Protein 3AQZ (pdb70)

B-factor: mean 24.14, std 8.42, range [5.6, 57.33]

CATH classification: 2.60.40.2140

InterPro domains:
  IPR000757 Beta-g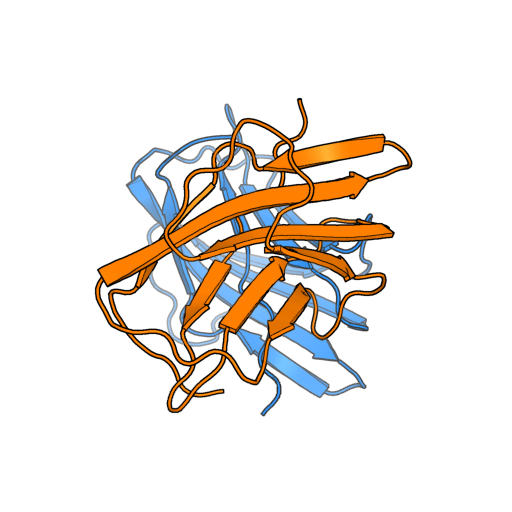lucanase-like, N-terminal domain [PS51762] (144-488)
  IPR013320 Concanavalin A-like lectin/glucanase domain superfamily [SSF49899] (161-487)
  IPR031756 Beta-1,3-glucan-binding protein, N-terminal [PF15886] (26-127)
  IPR031756 Beta-1,3-glucan-binding protein, N-terminal [PS51969] (24-123)
  IPR035806 Beta-1,3-glucan recognition protein, C-terminal [cd02179] (178-487)
  IPR043030 Beta-1,3-glucan-binding protein, N-terminal domain superfamily [G3DSA:2.60.40.2140] (22-127)
  IPR050546 Glycosyl Hydrolase Family 16 [PTHR10963] (147-486)

Structure (mmCIF, N/CA/C/O backbone):
data_3AQZ
#
_entry.id   3AQZ
#
_cell.length_a   47.0240
_cell.length_b   69.3260
_cell.length_c   81.0240
_cell.angle_alpha   90
_cell.angle_beta   90
_cell.angle_gamma   90
#
_symmetry.space_group_name_H-M   'P 21 21 21'
#
loop_
_entity.id
_entity.type
_entity.pdbx_description
1 polymer 'Beta-1,3-glucan-binding protein'
2 branched beta-D-glucopyranose-(1-3)-beta-D-glucopyranose-(1-3)-beta-D-glucopyranose-(1-3)-beta-D-glucopyranose-(1-3)-beta-D-glucopyranose-(1-3)-beta-D-glucopyranose
3 water water
#
loop_
_atom_site.group_PDB
_atom_site.id
_atom_site.type_symbol
_atom_site.label_atom_id
_atom_site.label_alt_id
_atom_site.label_comp_id
_atom_site.label_asym_id
_atom_site.label_entity_id
_atom_site.label_seq_id
_atom_site.pdbx_PDB_ins_code
_atom_site.Cartn_x
_atom_site.Cartn_y
_atom_site.Cartn_z
_atom_site.occupancy
_atom_site.B_iso_or_equiv
_atom_site.auth_seq_id
_atom_site.auth_comp_id
_atom_site.auth_asym_id
_atom_site.auth_atom_id
_atom_site.pdbx_PDB_model_num
ATOM 1 N N . SER A 1 2 ? 6.907 -12.877 13.320 1.00 38.51 0 SER A N 1
ATOM 2 C CA . SER A 1 2 ? 7.916 -11.970 13.963 1.00 38.31 0 SER A CA 1
ATOM 3 C C . SER A 1 2 ? 7.224 -10.977 14.897 1.00 37.00 0 SER A C 1
ATOM 4 O O . SER A 1 2 ? 7.503 -10.940 16.102 1.00 37.58 0 SER A O 1
ATOM 7 N N . TYR A 1 3 ? 6.332 -10.169 14.322 1.00 35.23 1 TYR A N 1
ATOM 8 C CA . TYR A 1 3 ? 5.440 -9.292 15.072 1.00 33.00 1 TYR A CA 1
ATOM 9 C C . TYR A 1 3 ? 4.432 -10.177 15.805 1.00 31.91 1 TYR A C 1
ATOM 10 O O . TYR A 1 3 ? 4.046 -11.246 15.306 1.00 31.85 1 TYR A O 1
ATOM 19 N N . VAL A 1 4 ? 4.018 -9.752 16.994 1.00 30.00 2 VAL A N 1
ATOM 20 C CA . VAL A 1 4 ? 3.036 -10.536 17.759 1.00 28.57 2 VAL A CA 1
ATOM 21 C C . VAL A 1 4 ? 1.681 -9.846 17.788 1.00 26.61 2 VAL A C 1
ATOM 22 O O . VAL A 1 4 ? 1.563 -8.721 18.260 1.00 26.03 2 VAL A O 1
ATOM 26 N N . VAL A 1 5 ? 0.652 -10.519 17.283 1.00 25.30 3 VAL A N 1
ATOM 27 C CA . VAL A 1 5 ? -0.682 -9.889 17.253 1.00 24.10 3 VAL A CA 1
ATOM 28 C C . VAL A 1 5 ? -1.188 -9.730 18.694 1.00 23.14 3 VAL A C 1
ATOM 29 O O . VAL A 1 5 ? -0.981 -10.620 19.509 1.00 23.39 3 VAL A O 1
ATOM 33 N N . PRO A 1 6 ? -1.809 -8.581 19.011 1.00 22.52 4 PRO A N 1
ATOM 34 C CA . PRO A 1 6 ? -2.545 -8.436 20.273 1.00 21.70 4 PRO A CA 1
ATOM 35 C C . PRO A 1 6 ? -3.484 -9.626 20.475 1.00 21.40 4 PRO A C 1
ATOM 36 O O . PRO A 1 6 ? -4.204 -10.010 19.539 1.00 21.53 4 PRO A O 1
ATOM 40 N N . SER A 1 7 ? -3.474 -10.219 21.670 1.00 20.09 5 SER A N 1
ATOM 41 C CA . SER A 1 7 ? -4.419 -11.290 22.009 1.00 19.22 5 SER A CA 1
ATOM 42 C C . SER A 1 7 ? -5.850 -10.786 21.905 1.00 18.15 5 SER A C 1
ATOM 43 O O . SER A 1 7 ? -6.145 -9.675 22.357 1.00 17.62 5 SER A O 1
ATOM 46 N N . ALA A 1 8 ? -6.739 -11.608 21.346 1.00 16.52 6 ALA A N 1
ATOM 47 C CA . ALA A 1 8 ? -8.158 -11.277 21.264 1.00 15.26 6 ALA A CA 1
ATOM 48 C C . ALA A 1 8 ? -8.856 -11.301 22.634 1.00 14.82 6 ALA A C 1
ATOM 49 O O . ALA A 1 8 ? -8.655 -12.216 23.450 1.00 13.81 6 ALA A O 1
ATOM 51 N N . LYS A 1 9 ? -9.702 -10.306 22.847 1.00 14.56 7 LYS A N 1
ATOM 52 C CA . LYS A 1 9 ? -10.582 -10.276 23.987 1.00 15.17 7 LYS A CA 1
ATOM 53 C C . LYS A 1 9 ? -11.971 -10.783 23.571 1.00 15.21 7 LYS A C 1
ATOM 54 O O . LYS A 1 9 ? -12.615 -10.201 22.685 1.00 14.47 7 LYS A O 1
ATOM 60 N N . LEU A 1 10 ? -12.427 -11.857 24.217 1.00 15.04 8 LEU A N 1
ATOM 61 C CA . LEU A 1 10 ? -13.755 -12.395 23.938 1.00 16.46 8 LEU A CA 1
ATOM 62 C C . LEU A 1 10 ? -14.750 -12.098 25.078 1.00 16.94 8 LEU A C 1
ATOM 63 O O . LEU A 1 10 ? -14.363 -12.081 26.246 1.00 16.68 8 LEU A O 1
ATOM 68 N N . GLU A 1 11 ? -16.011 -11.857 24.718 1.00 17.24 9 GLU A N 1
ATOM 69 C CA . GLU A 1 11 ? -17.085 -11.516 25.654 1.00 18.38 9 GLU A CA 1
ATOM 70 C C . GLU A 1 11 ? -18.425 -12.197 25.327 1.00 18.91 9 GLU A C 1
ATOM 71 O O . GLU A 1 11 ? -18.943 -12.070 24.216 1.00 18.83 9 GLU A O 1
ATOM 77 N N . ALA A 1 12 ? -18.982 -12.907 26.298 1.00 18.96 10 ALA A N 1
ATOM 78 C CA . ALA A 1 12 ? -20.309 -13.476 26.173 1.00 20.32 10 ALA A CA 1
ATOM 79 C C . ALA A 1 12 ? -21.292 -12.441 26.701 1.00 21.21 10 ALA A C 1
ATOM 80 O O . ALA A 1 12 ? -21.216 -12.071 27.876 1.00 22.11 10 ALA A O 1
ATOM 82 N N . ILE A 1 13 ? -22.155 -11.934 25.817 1.00 22.07 11 ILE A N 1
ATOM 83 C CA . ILE A 1 13 ? -23.162 -10.908 26.139 1.00 23.13 11 ILE A CA 1
ATOM 84 C C . ILE A 1 13 ? -24.416 -11.623 26.661 1.00 23.67 11 ILE A C 1
ATOM 85 O O . ILE A 1 13 ? -24.815 -12.652 26.111 1.00 22.84 11 ILE A O 1
ATOM 90 N N . TYR A 1 14 ? -25.013 -11.089 27.728 1.00 24.96 12 TYR A N 1
ATOM 91 C CA . TYR A 1 14 ? -26.310 -11.576 28.222 1.00 26.59 12 TYR A CA 1
ATOM 92 C C . TYR A 1 14 ? -27.399 -10.640 27.720 1.00 26.60 12 TYR A C 1
ATOM 93 O O . TYR A 1 14 ? -27.210 -9.429 27.738 1.00 27.40 12 TYR A O 1
ATOM 102 N N . PRO A 1 15 ? -28.537 -11.189 27.249 1.00 26.69 13 PRO A N 1
ATOM 103 C CA . PRO A 1 15 ? -28.889 -12.614 27.198 1.00 26.56 13 PRO A CA 1
ATOM 104 C C . PRO A 1 15 ? -28.312 -13.364 25.990 1.00 26.67 13 PRO A C 1
ATOM 105 O O . PRO A 1 15 ? -28.256 -14.604 26.002 1.00 27.06 13 PRO A O 1
ATOM 109 N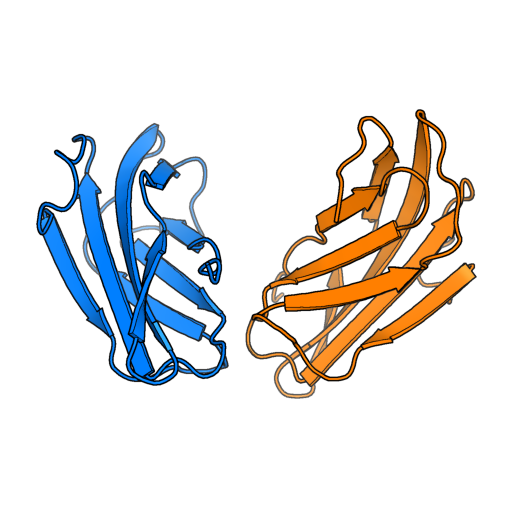 N . LYS A 1 16 ? -27.884 -12.621 24.966 1.00 26.12 14 LYS A N 1
ATOM 110 C CA . LYS A 1 16 ? -27.326 -13.230 23.770 1.00 25.78 14 LYS A CA 1
ATOM 111 C C . LYS A 1 16 ? -26.191 -12.441 23.140 1.00 24.90 14 LYS A C 1
ATOM 112 O O . LYS A 1 16 ? -26.070 -11.222 23.327 1.00 23.98 14 LYS A O 1
ATOM 118 N N . GLY A 1 17 ? -25.360 -13.153 22.379 1.00 24.24 15 GLY A N 1
ATOM 119 C CA . GLY A 1 17 ? -24.371 -12.500 21.524 1.00 23.25 15 GLY A CA 1
ATOM 120 C C . GLY A 1 17 ? -22.927 -12.749 21.911 1.00 22.91 15 GLY A C 1
ATOM 121 O O . GLY A 1 17 ? -22.635 -13.133 23.053 1.00 22.38 15 GLY A O 1
ATOM 122 N N . LEU A 1 18 ? -22.036 -12.531 20.937 1.00 22.10 16 LEU A N 1
ATOM 123 C CA . LEU A 1 18 ? -20.597 -12.664 21.115 1.00 21.28 16 LEU A CA 1
ATOM 124 C C . LEU A 1 18 ? -19.940 -11.432 20.544 1.00 20.74 16 LEU A C 1
ATOM 125 O O . LEU A 1 18 ? -20.302 -10.943 19.458 1.00 20.53 16 LEU A O 1
ATOM 130 N N . ARG A 1 19 ? -18.978 -10.914 21.293 1.00 19.66 17 ARG A N 1
ATOM 131 C CA . ARG A 1 19 ? -18.106 -9.874 20.793 1.00 18.93 17 ARG A CA 1
ATOM 132 C C . ARG A 1 19 ? -16.678 -10.388 20.923 1.00 18.52 17 ARG A C 1
ATOM 133 O O . ARG A 1 19 ? -16.351 -11.055 21.909 1.00 17.53 17 ARG A O 1
ATOM 141 N N . VAL A 1 20 ? -15.862 -10.122 19.901 1.00 17.81 18 VAL A N 1
ATOM 142 C CA . VAL A 1 20 ? -14.438 -10.470 19.869 1.00 16.78 18 VAL A CA 1
ATOM 143 C C . VAL A 1 20 ? -13.732 -9.223 19.359 1.00 17.23 18 VAL A C 1
ATOM 144 O O . VAL A 1 20 ? -14.132 -8.685 18.301 1.00 16.48 18 VAL A O 1
ATOM 148 N N . SER A 1 21 ? -12.695 -8.753 20.073 1.00 15.89 19 SER A N 1
ATOM 149 C CA . SER A 1 21 ? -11.972 -7.546 19.642 1.00 15.84 19 SER A CA 1
ATOM 150 C C . SER A 1 21 ? -10.478 -7.500 20.005 1.00 15.30 19 SER A C 1
ATOM 151 O O . SER A 1 21 ? -10.001 -8.224 20.872 1.00 13.91 19 SER A O 1
ATOM 154 N N . ILE A 1 22 ? -9.763 -6.616 19.324 1.00 14.48 20 ILE A N 1
ATOM 155 C CA . ILE A 1 22 ? -8.366 -6.356 19.627 1.00 14.89 20 ILE A CA 1
ATOM 156 C C . ILE A 1 22 ? -8.114 -4.865 19.528 1.00 14.84 20 ILE A C 1
ATOM 157 O O . ILE A 1 22 ? -8.771 -4.205 18.713 1.00 14.91 20 ILE A O 1
ATOM 162 N N . PRO A 1 23 ? -7.138 -4.335 20.316 1.00 15.06 21 PRO A N 1
ATOM 163 C CA . PRO A 1 23 ? -6.753 -2.939 20.109 1.00 15.49 21 PRO A CA 1
ATOM 164 C C . PRO A 1 23 ? -6.088 -2.798 18.749 1.00 16.70 21 PRO A C 1
ATOM 165 O O . PRO A 1 23 ? -5.458 -3.751 18.247 1.00 16.53 21 PRO A O 1
ATOM 169 N N . ASP A 1 24 ? -6.226 -1.632 18.145 1.00 17.90 22 ASP A N 1
ATOM 170 C CA . ASP A 1 24 ? -5.584 -1.389 16.852 1.00 20.16 22 ASP A CA 1
ATOM 171 C C . ASP A 1 24 ? -4.082 -1.046 17.010 1.00 20.90 22 ASP A C 1
ATOM 172 O O . ASP A 1 24 ? -3.673 -0.458 18.019 1.00 21.20 22 ASP A O 1
ATOM 177 N N . ASP A 1 25 ? -3.272 -1.407 16.009 1.00 21.46 23 ASP A N 1
ATOM 178 C CA . ASP A 1 25 ? -1.849 -0.995 15.975 1.00 21.83 23 ASP A CA 1
ATOM 179 C C . ASP A 1 25 ? -1.397 -0.620 14.548 1.00 21.14 23 ASP A C 1
ATOM 180 O O . ASP A 1 25 ? -0.398 -1.131 14.025 1.00 21.38 23 ASP A O 1
ATOM 185 N N . GLY A 1 26 ? -2.146 0.303 13.935 1.00 20.27 24 GLY A N 1
ATOM 186 C CA . GLY A 1 26 ? -1.924 0.677 12.546 1.00 19.48 24 GLY A CA 1
ATOM 187 C C . GLY A 1 26 ? -2.232 -0.493 11.601 1.00 18.58 24 GLY A C 1
ATOM 188 O O . GLY A 1 26 ? -1.514 -0.709 10.631 1.00 19.53 24 GLY A O 1
ATOM 189 N N . PHE A 1 27 ? -3.289 -1.246 11.890 1.00 17.34 25 PHE A N 1
ATOM 190 C CA . PHE A 1 27 ? -3.676 -2.396 11.061 1.00 16.83 25 PHE A CA 1
ATOM 191 C C . PHE A 1 27 ? -4.565 -1.916 9.910 1.00 16.58 25 PHE A C 1
ATOM 192 O O . PHE A 1 27 ? -5.099 -0.820 9.946 1.00 15.23 25 PHE A O 1
ATOM 200 N N . SER A 1 28 ? -4.711 -2.728 8.871 1.00 17.42 26 SER A N 1
ATOM 201 C CA . SER A 1 28 ? -5.621 -2.355 7.792 1.00 17.57 26 SER A CA 1
ATOM 202 C C . SER A 1 28 ? -6.797 -3.332 7.617 1.00 17.78 26 SER A C 1
ATOM 203 O O . SER A 1 28 ? -7.694 -3.095 6.793 1.00 19.58 26 SER A O 1
ATOM 206 N N . LEU A 1 29 ? -6.802 -4.416 8.393 1.00 16.86 27 LEU A N 1
ATOM 207 C CA . LEU A 1 29 ? -7.916 -5.385 8.423 1.00 15.34 27 LEU A CA 1
ATOM 208 C C . LEU A 1 29 ? -7.743 -6.288 9.640 1.00 14.23 27 LEU A C 1
ATOM 209 O O . LEU A 1 29 ? -6.620 -6.479 10.108 1.00 14.23 27 LEU A O 1
ATOM 214 N N . PHE A 1 30 ? -8.848 -6.842 10.123 1.00 13.19 28 PHE A N 1
ATOM 215 C CA . PHE A 1 30 ? -8.870 -7.830 11.208 1.00 12.73 28 PHE A CA 1
ATOM 216 C C . PHE A 1 30 ? -9.893 -8.910 10.870 1.00 12.46 28 PHE A C 1
ATOM 217 O O . PHE A 1 30 ? -11.009 -8.607 10.440 1.00 13.00 28 PHE A O 1
ATOM 225 N N . ALA A 1 31 ? -9.527 -10.174 11.032 1.00 10.80 29 ALA A N 1
ATOM 226 C CA . ALA A 1 31 ? -10.470 -11.228 10.715 1.00 11.00 29 ALA A CA 1
ATOM 227 C C . ALA A 1 31 ? -10.486 -12.182 11.876 1.00 10.25 29 ALA A C 1
ATOM 228 O O . ALA A 1 31 ? -9.449 -12.377 12.490 1.00 9.62 29 ALA A O 1
ATOM 230 N N . PHE A 1 32 ? -11.644 -12.793 12.111 1.00 10.40 30 PHE A N 1
ATOM 231 C CA . PHE A 1 32 ? -11.867 -13.741 13.212 1.00 11.47 30 PHE A CA 1
ATOM 232 C C . PHE A 1 32 ? -12.410 -15.024 12.634 1.00 12.23 30 PHE A C 1
ATOM 233 O O . PHE A 1 32 ? -13.349 -15.000 11.788 1.00 13.42 30 PHE A O 1
ATOM 241 N N . HIS A 1 33 ? -11.845 -16.146 13.074 1.00 12.49 31 HIS A N 1
ATOM 242 C CA . HIS A 1 33 ? -12.272 -17.448 12.636 1.00 13.19 31 HIS A CA 1
ATOM 243 C C . HIS A 1 33 ? -12.484 -18.328 13.858 1.00 13.74 31 HIS A C 1
ATOM 244 O O . HIS A 1 33 ? -11.569 -18.496 14.664 1.00 14.51 31 HIS A O 1
ATOM 251 N N . GLY A 1 34 ? -13.667 -18.896 14.007 1.00 14.02 32 GLY A N 1
ATOM 252 C CA . GLY A 1 34 ? -13.968 -19.663 15.222 1.00 15.07 32 GLY A CA 1
ATOM 253 C C . GLY A 1 34 ? -15.070 -20.689 15.109 1.00 16.41 32 GLY A C 1
ATOM 254 O O . GLY A 1 34 ? -15.958 -20.588 14.225 1.00 16.11 32 GLY A O 1
ATOM 255 N N . LYS A 1 35 ? -15.015 -21.671 16.009 1.00 16.99 33 LYS A N 1
ATOM 256 C CA . LYS A 1 35 ? -16.090 -22.673 16.187 1.00 18.24 33 LYS A CA 1
ATOM 257 C C . LYS A 1 35 ? -16.536 -22.810 17.648 1.00 18.65 33 LYS A C 1
ATOM 258 O O . LYS A 1 35 ? -15.763 -22.535 18.596 1.00 18.90 33 LYS A O 1
ATOM 264 N N . LEU A 1 36 ? -17.759 -23.307 17.813 1.00 18.85 34 LEU A N 1
ATOM 265 C CA . LEU A 1 36 ? -18.417 -23.437 19.122 1.00 19.01 34 LEU A CA 1
ATOM 266 C C . LEU A 1 36 ? -18.329 -24.848 19.586 1.00 18.71 34 LEU A C 1
ATOM 267 O O . LEU A 1 36 ? -18.898 -25.740 18.949 1.00 18.80 34 LEU A O 1
ATOM 272 N N . ASN A 1 37 ? -17.619 -25.049 20.702 1.00 18.61 35 ASN A N 1
ATOM 273 C CA . ASN A 1 37 ? -17.441 -26.370 21.317 1.00 18.25 35 ASN A CA 1
ATOM 274 C C . ASN A 1 37 ? -16.875 -27.400 20.337 1.00 19.26 35 ASN A C 1
ATOM 275 O O . ASN A 1 37 ? -17.132 -28.605 20.434 1.00 18.08 35 ASN A O 1
ATOM 280 N N . GLU A 1 38 ? -16.074 -26.914 19.394 1.00 20.05 36 GLU A N 1
ATOM 281 C CA . GLU A 1 38 ? -15.486 -27.797 18.417 1.00 21.40 36 GLU A CA 1
ATOM 282 C C . GLU A 1 38 ? -14.106 -27.263 18.019 1.00 21.26 36 GLU A C 1
ATOM 283 O O . GLU A 1 38 ? -13.949 -26.105 17.668 1.00 20.19 36 GLU A O 1
ATOM 289 N N . GLU A 1 39 ? -13.108 -28.126 18.083 1.00 22.01 37 GLU A N 1
ATOM 290 C CA . GLU A 1 39 ? -11.729 -27.724 17.823 1.00 23.50 37 GLU A CA 1
ATOM 291 C C . GLU A 1 39 ? -11.472 -27.365 16.353 1.00 22.71 37 GLU A C 1
ATOM 292 O O . GLU A 1 39 ? -12.074 -27.943 15.467 1.00 23.17 37 GLU A O 1
ATOM 298 N N . MET A 1 40 ? -10.607 -26.394 16.103 1.00 23.01 38 MET A N 1
ATOM 299 C CA . MET A 1 40 ? -10.205 -26.065 14.723 1.00 23.46 38 MET A CA 1
ATOM 300 C C . MET A 1 40 ? -9.108 -27.030 14.266 1.00 23.12 38 MET A C 1
ATOM 301 O O . MET A 1 40 ? -8.227 -27.397 15.049 1.00 22.76 38 MET A O 1
ATOM 306 N N . ASP A 1 41 ? -9.194 -27.461 13.013 1.00 22.95 39 ASP A N 1
ATOM 307 C CA . ASP A 1 41 ? -8.137 -28.246 12.378 1.00 23.46 39 ASP A CA 1
ATOM 308 C C . ASP A 1 41 ? -7.171 -27.285 11.662 1.00 23.23 39 ASP A C 1
ATOM 309 O O . ASP A 1 41 ? -7.236 -27.111 10.443 1.00 23.63 39 ASP A O 1
ATOM 314 N N . GLY A 1 42 ? -6.280 -26.645 12.420 1.00 22.35 40 GLY A N 1
ATOM 315 C CA . GLY A 1 42 ? -5.402 -25.615 11.850 1.00 21.09 40 GLY A CA 1
ATOM 316 C C . GLY A 1 42 ? -6.185 -24.402 11.382 1.00 20.74 40 GLY A C 1
ATOM 317 O O . GLY A 1 42 ? -7.161 -23.979 12.029 1.00 20.01 40 GLY A O 1
ATOM 318 N N . LEU A 1 43 ? -5.771 -23.864 10.236 1.00 19.72 41 LEU A N 1
ATOM 319 C CA . LEU A 1 43 ? -6.333 -22.639 9.681 1.00 19.08 41 LEU A CA 1
ATOM 320 C C . LEU A 1 43 ? -7.584 -22.875 8.821 1.00 19.39 41 LEU A C 1
ATOM 321 O O . LEU A 1 43 ? -7.735 -22.282 7.740 1.00 19.08 41 LEU A O 1
ATOM 326 N N . GLU A 1 44 ? -8.495 -23.711 9.306 1.00 19.67 42 GLU A N 1
ATOM 327 C CA . GLU A 1 44 ? -9.821 -23.787 8.675 1.00 20.68 42 GLU A CA 1
ATOM 328 C C . GLU A 1 44 ? -10.574 -22.463 8.810 1.00 19.42 42 GLU A C 1
ATOM 329 O O . GLU A 1 44 ? -10.227 -21.623 9.659 1.00 19.24 42 GLU A O 1
ATOM 335 N N . ALA A 1 45 ? -11.567 -22.253 7.944 1.00 19.08 43 ALA A N 1
ATOM 336 C CA . ALA A 1 45 ? -12.335 -20.999 7.940 1.00 18.26 43 ALA A CA 1
ATOM 337 C C . ALA A 1 45 ? -13.077 -20.781 9.255 1.00 18.26 43 ALA A C 1
ATOM 338 O O . ALA A 1 45 ? -13.080 -19.665 9.796 1.00 18.12 43 ALA A O 1
ATOM 340 N N . GLY A 1 46 ? -13.691 -21.851 9.771 1.00 19.07 44 GLY A N 1
ATOM 341 C CA . GLY A 1 46 ? -14.508 -21.791 10.997 1.00 20.10 44 GLY A CA 1
ATOM 342 C C . GLY A 1 46 ? -15.993 -21.530 10.738 1.00 20.99 44 GLY A C 1
ATOM 343 O O . GLY A 1 46 ? -16.389 -21.163 9.628 1.00 21.07 44 GLY A O 1
ATOM 344 N N . HIS A 1 47 ? -16.823 -21.739 11.761 1.00 21.98 45 HIS A N 1
ATOM 345 C CA . HIS A 1 47 ? -18.255 -21.406 11.696 1.00 22.65 45 HIS A CA 1
ATOM 346 C C . HIS A 1 47 ? -18.461 -19.895 11.581 1.00 22.25 45 HIS A C 1
ATOM 347 O O . HIS A 1 47 ? -19.261 -19.427 10.762 1.00 23.02 45 HIS A O 1
ATOM 354 N N . TRP A 1 48 ? -17.771 -19.140 12.433 1.00 21.20 46 TRP A N 1
ATOM 355 C CA . TRP A 1 48 ? -17.695 -17.702 12.321 1.00 20.39 46 TRP A CA 1
ATOM 356 C C . TRP A 1 48 ? -16.437 -17.417 11.523 1.00 19.43 46 TRP A C 1
ATOM 357 O O . TRP A 1 48 ? -15.361 -17.946 11.836 1.00 18.19 46 TRP A O 1
ATOM 368 N N . ALA A 1 49 ? -16.561 -16.558 10.519 1.00 18.79 47 ALA A N 1
ATOM 369 C CA . ALA A 1 49 ? -15.480 -16.344 9.569 1.00 18.67 47 ALA A CA 1
ATOM 370 C C . ALA A 1 49 ? -15.768 -15.059 8.889 1.00 18.79 47 ALA A C 1
ATOM 371 O O . ALA A 1 49 ? -16.566 -15.025 7.955 1.00 20.26 47 ALA A O 1
ATOM 373 N N . ARG A 1 50 ? -15.118 -13.990 9.347 1.00 18.81 48 ARG A N 1
ATOM 374 C CA . ARG A 1 50 ? -15.512 -12.637 8.963 1.00 18.09 48 ARG A CA 1
ATOM 375 C C . ARG A 1 50 ? -14.352 -11.656 9.006 1.00 17.85 48 ARG A C 1
ATOM 376 O O . ARG A 1 50 ? -13.654 -11.559 10.038 1.00 17.53 48 ARG A O 1
ATOM 384 N N . ASP A 1 51 ? -14.180 -10.921 7.900 1.00 17.44 49 ASP A N 1
ATOM 385 C CA . ASP A 1 51 ? -13.275 -9.767 7.819 1.00 17.44 49 ASP A CA 1
ATOM 386 C C . ASP A 1 51 ? -13.931 -8.502 8.440 1.00 18.04 49 ASP A C 1
ATOM 387 O O . ASP A 1 51 ? -15.095 -8.183 8.148 1.00 18.56 49 ASP A O 1
ATOM 392 N N . ILE A 1 52 ? -13.165 -7.771 9.247 1.00 17.88 50 ILE A N 1
ATOM 393 C CA . ILE A 1 52 ? -13.571 -6.480 9.820 1.00 18.84 50 ILE A CA 1
ATOM 394 C C . ILE A 1 52 ? -12.699 -5.434 9.118 1.00 19.43 50 ILE A C 1
ATOM 395 O O . ILE A 1 52 ? -11.486 -5.614 9.011 1.00 19.32 50 ILE A O 1
ATOM 400 N N . THR A 1 53 ? -13.294 -4.361 8.598 1.00 20.35 51 THR A N 1
ATOM 401 C CA . THR A 1 53 ? -12.539 -3.484 7.681 1.00 21.30 51 THR A CA 1
ATOM 402 C C . THR A 1 53 ? -12.221 -2.078 8.188 1.00 21.88 51 THR A C 1
ATOM 403 O O . THR A 1 53 ? -11.549 -1.323 7.490 1.00 21.54 51 THR A O 1
ATOM 407 N N . LYS A 1 54 ? -12.713 -1.723 9.377 1.00 23.19 52 LYS A N 1
ATOM 408 C CA . LYS A 1 54 ? -12.373 -0.441 10.025 1.00 24.83 52 LYS A CA 1
ATOM 409 C C . LYS A 1 54 ? -12.340 -0.568 11.570 1.00 25.36 52 LYS A C 1
ATOM 410 O O . LYS A 1 54 ? -13.123 -1.309 12.154 1.00 24.89 52 LYS A O 1
ATOM 416 N N . PRO A 1 55 ? -11.440 0.165 12.234 1.00 26.12 53 PRO A N 1
ATOM 417 C CA . PRO A 1 55 ? -11.590 0.184 13.686 1.00 26.96 53 PRO A CA 1
ATOM 418 C C . PRO A 1 55 ? -12.562 1.267 14.121 1.00 28.01 53 PRO A C 1
ATOM 419 O O . PRO A 1 55 ? -12.942 2.116 13.308 1.00 28.13 53 PRO A O 1
ATOM 423 N N . LYS A 1 56 ? -12.968 1.206 15.389 1.00 28.77 54 LYS A N 1
ATOM 424 C CA . LYS A 1 56 ? -13.765 2.224 16.062 1.00 30.15 54 LYS A CA 1
ATOM 425 C C . LYS A 1 56 ? -13.303 2.333 17.521 1.00 30.16 54 LYS A C 1
ATOM 426 O O . LYS A 1 56 ? -13.115 1.312 18.191 1.00 30.02 54 LYS A O 1
ATOM 432 N N . GLU A 1 57 ? -13.138 3.563 18.014 1.00 30.43 55 GLU A N 1
ATOM 433 C CA . GLU A 1 57 ? -12.677 3.813 19.391 1.00 30.09 55 GLU A CA 1
ATOM 434 C C . GLU A 1 57 ? -11.474 2.916 19.750 1.00 28.81 55 GLU A C 1
ATOM 435 O O . GLU A 1 57 ? -11.466 2.235 20.784 1.00 27.57 55 GLU A O 1
ATOM 441 N N . GLY A 1 58 ? -10.493 2.900 18.844 1.00 27.63 56 GLY A N 1
ATOM 442 C CA . GLY A 1 58 ? -9.224 2.199 19.029 1.00 25.91 56 GLY A CA 1
ATOM 443 C C . GLY A 1 58 ? -9.215 0.682 18.966 1.00 24.71 56 GLY A C 1
ATOM 444 O O . GLY A 1 58 ? -8.171 0.075 19.162 1.00 24.98 56 GLY A O 1
ATOM 445 N N . ARG A 1 59 ? -10.364 0.070 18.684 1.00 23.76 57 ARG A N 1
ATOM 446 C CA . ARG A 1 59 ? -10.491 -1.391 18.637 1.00 22.32 57 ARG A CA 1
ATOM 447 C C . ARG A 1 59 ? -11.114 -1.920 17.333 1.00 21.38 57 ARG A C 1
ATOM 448 O O . ARG A 1 59 ? -11.950 -1.257 16.720 1.00 20.73 57 ARG A O 1
ATOM 456 N N . TRP A 1 60 ? -10.697 -3.123 16.937 1.00 20.15 58 TRP A N 1
ATOM 457 C CA . TRP A 1 60 ? -11.330 -3.872 15.852 1.00 19.24 58 TRP A CA 1
ATOM 458 C C . TRP A 1 60 ? -12.279 -4.870 16.505 1.00 18.76 58 TRP A C 1
ATOM 459 O O . TRP A 1 60 ? -11.846 -5.700 17.310 1.00 17.89 58 TRP A O 1
ATOM 470 N N . THR A 1 61 ? -13.574 -4.759 16.197 1.00 18.75 59 THR A N 1
ATOM 471 C CA . THR A 1 61 ? -14.593 -5.602 16.845 1.00 19.71 59 THR A CA 1
ATOM 472 C C . THR A 1 61 ? -15.412 -6.449 15.875 1.00 19.67 59 THR A C 1
ATOM 473 O O . THR A 1 61 ? -15.999 -5.934 14.926 1.00 20.01 59 THR A O 1
ATOM 477 N N . PHE A 1 62 ? -15.462 -7.740 16.147 1.00 19.67 60 PHE A N 1
ATOM 478 C CA . PHE A 1 62 ? -16.376 -8.636 15.485 1.00 21.04 60 PHE A CA 1
ATOM 479 C C . PHE A 1 62 ? -17.517 -8.993 16.458 1.00 22.64 60 PHE A C 1
ATOM 480 O O . PHE A 1 62 ? -17.278 -9.258 17.648 1.00 21.32 60 PHE A O 1
ATOM 488 N N . ARG A 1 63 ? -18.747 -9.014 15.946 1.00 24.00 61 ARG A N 1
ATOM 489 C CA . ARG A 1 63 ? -19.863 -9.481 16.753 1.00 26.27 61 ARG A CA 1
ATOM 490 C C . ARG A 1 63 ? -20.788 -10.476 16.077 1.00 27.10 61 ARG A C 1
ATOM 491 O O . ARG A 1 63 ? -21.023 -10.425 14.870 1.00 27.24 61 ARG A O 1
ATOM 499 N N . ASP A 1 64 ? -21.277 -11.419 16.872 1.00 27.90 62 ASP A N 1
ATOM 500 C CA . ASP A 1 64 ? -22.444 -12.157 16.494 1.00 28.54 62 ASP A CA 1
ATOM 501 C C . ASP A 1 64 ? -23.495 -11.769 17.503 1.00 28.97 62 ASP A C 1
ATOM 502 O O . ASP A 1 64 ? -23.428 -12.174 18.671 1.00 28.32 62 ASP A O 1
ATOM 507 N N . ARG A 1 65 ? -24.463 -10.990 17.033 1.00 29.40 63 ARG A N 1
ATOM 508 C CA . ARG A 1 65 ? -25.520 -10.454 17.876 1.00 30.13 63 ARG A CA 1
ATOM 509 C C . ARG A 1 65 ? -26.513 -11.531 18.349 1.00 29.94 63 ARG A C 1
ATOM 510 O O . ARG A 1 65 ? -27.245 -11.294 19.313 1.00 30.44 63 ARG A O 1
ATOM 518 N N . ASN A 1 66 ? -26.528 -12.697 17.696 1.00 29.37 64 ASN A N 1
ATOM 519 C CA . ASN A 1 66 ? -27.533 -13.747 17.979 1.00 29.58 64 ASN A CA 1
ATOM 520 C C . ASN A 1 66 ? -27.153 -15.033 18.763 1.00 29.25 64 ASN A C 1
ATOM 521 O O . ASN A 1 66 ? -28.060 -15.677 19.303 1.00 29.65 64 ASN A O 1
ATOM 526 N N . VAL A 1 67 ? -25.879 -15.443 18.819 1.00 28.16 65 VAL A N 1
ATOM 527 C CA . VAL A 1 67 ? -25.557 -16.680 19.558 1.00 27.80 65 VAL A CA 1
ATOM 528 C C . VAL A 1 67 ? -25.974 -16.597 21.016 1.00 27.26 65 VAL A C 1
ATOM 529 O O . VAL A 1 67 ? -25.671 -15.617 21.693 1.00 26.44 65 VAL A O 1
ATOM 533 N N . LYS A 1 68 ? -26.645 -17.636 21.496 1.00 27.34 66 LYS A N 1
ATOM 534 C CA . LYS A 1 68 ? -26.945 -17.742 22.917 1.00 28.06 66 LYS A CA 1
ATOM 535 C C . LYS A 1 68 ? -25.889 -18.649 23.527 1.00 27.26 66 LYS A C 1
ATOM 536 O O . LYS A 1 68 ? -25.972 -19.871 23.404 1.00 26.74 66 LYS A O 1
ATOM 542 N N . LEU A 1 69 ? -24.888 -18.034 24.155 1.00 26.31 67 LEU A N 1
ATOM 543 C CA . LEU A 1 69 ? -23.794 -18.767 24.788 1.00 25.68 67 LEU A CA 1
ATOM 544 C C . LEU A 1 69 ? -24.165 -19.225 26.215 1.00 25.90 67 LEU A C 1
ATOM 545 O O . LEU A 1 69 ? -24.980 -18.570 26.882 1.00 26.14 67 LEU A O 1
ATOM 550 N N . LYS A 1 70 ? -23.601 -20.359 26.648 1.00 25.82 68 LYS A N 1
ATOM 551 C CA . LYS A 1 70 ? -23.836 -20.932 27.990 1.00 26.71 68 LYS A CA 1
ATOM 552 C C . LYS A 1 70 ? -22.544 -20.964 28.795 1.00 26.01 68 LYS A C 1
ATOM 553 O O . LYS A 1 70 ? -21.458 -21.133 28.221 1.00 26.25 68 LYS A O 1
ATOM 559 N N . LEU A 1 71 ? -22.650 -20.823 30.119 1.00 24.62 69 LEU A N 1
ATOM 560 C CA . LEU A 1 71 ? -21.477 -21.000 30.984 1.00 23.68 69 LEU A CA 1
ATOM 561 C C . LEU A 1 71 ? -20.829 -22.327 30.600 1.00 22.26 69 LEU A C 1
ATOM 562 O O . LEU A 1 71 ? -21.511 -23.317 30.334 1.00 22.31 69 LEU A O 1
ATOM 567 N N . GLY A 1 72 ? -19.511 -22.338 30.501 1.00 21.34 70 GLY A N 1
ATOM 568 C CA . GLY A 1 72 ? -18.825 -23.562 30.116 1.00 19.83 70 GLY A CA 1
ATOM 569 C C . GLY A 1 72 ? -18.645 -23.790 28.626 1.00 19.58 70 GLY A C 1
ATOM 570 O O . GLY A 1 72 ? -17.961 -24.738 28.250 1.00 19.30 70 GLY A O 1
ATOM 571 N N . ASP A 1 73 ? -19.257 -22.947 27.779 1.00 19.01 71 ASP A N 1
ATOM 572 C CA . ASP A 1 73 ? -19.041 -23.020 26.329 1.00 19.39 71 ASP A CA 1
ATOM 573 C C . ASP A 1 73 ? -17.589 -22.685 25.971 1.00 19.48 71 ASP A C 1
ATOM 574 O O . ASP A 1 73 ? -16.986 -21.751 26.539 1.00 18.80 71 ASP A O 1
ATOM 579 N N . LYS A 1 74 ? -17.037 -23.489 25.060 1.00 19.48 72 LYS A N 1
ATOM 580 C CA . LYS A 1 74 ? -15.678 -23.314 24.549 1.00 19.71 72 LYS A CA 1
ATOM 581 C C . LYS A 1 74 ? -15.689 -22.744 23.144 1.00 18.92 72 LYS A C 1
ATOM 582 O O . LYS A 1 74 ? -16.470 -23.175 22.293 1.00 18.84 72 LYS A O 1
ATOM 588 N N . ILE A 1 75 ? -14.837 -21.759 22.919 1.00 18.50 73 ILE A N 1
ATOM 589 C CA . ILE A 1 75 ? -14.615 -21.187 21.585 1.00 18.36 73 ILE A CA 1
ATOM 590 C C . ILE A 1 75 ? -13.165 -21.450 21.183 1.00 17.93 73 ILE A C 1
ATOM 591 O O . ILE A 1 75 ? -12.216 -21.036 21.879 1.00 17.80 73 ILE A O 1
ATOM 596 N N . TYR A 1 76 ? -13.003 -22.178 20.084 1.00 16.89 74 TYR A N 1
ATOM 597 C CA . TYR A 1 76 ? -11.684 -22.413 19.499 1.00 15.75 74 TYR A CA 1
ATOM 598 C C . TYR A 1 76 ? -11.539 -21.523 18.264 1.00 15.38 74 TYR A C 1
ATOM 599 O O . TYR A 1 76 ? -12.484 -21.433 17.472 1.00 15.21 74 TYR A O 1
ATOM 608 N N . PHE A 1 77 ? -10.381 -20.853 18.105 1.00 14.48 75 PHE A N 1
ATOM 609 C CA . PHE A 1 77 ? -10.246 -19.770 17.109 1.00 12.76 75 PHE A CA 1
ATOM 610 C C . PHE A 1 77 ? -8.814 -19.407 16.670 1.00 12.58 75 PHE A C 1
ATOM 611 O O . PHE A 1 77 ? -7.806 -19.859 17.255 1.00 12.83 75 PHE A O 1
ATOM 619 N N . TRP A 1 78 ? -8.743 -18.611 15.604 1.00 10.82 76 TRP A N 1
ATOM 620 C CA . TRP A 1 78 ? -7.526 -17.918 15.217 1.00 10.52 76 TRP A CA 1
ATOM 621 C C . TRP A 1 78 ? -7.947 -16.597 14.633 1.00 10.64 76 TRP A C 1
ATOM 622 O O . TRP A 1 78 ? -9.099 -16.437 14.212 1.00 12.32 76 TRP A O 1
ATOM 633 N N . THR A 1 79 ? -7.052 -15.623 14.668 1.00 10.70 77 THR A N 1
ATOM 634 C CA . THR A 1 79 ? -7.335 -14.301 14.163 1.00 10.59 77 THR A CA 1
ATOM 635 C C . THR A 1 79 ? -6.264 -13.968 13.124 1.00 10.59 77 THR A C 1
ATOM 636 O O . THR A 1 79 ? -5.246 -14.615 13.048 1.00 10.71 77 THR A O 1
ATOM 640 N N . TYR A 1 80 ? -6.474 -12.918 12.367 1.00 11.05 78 TYR A N 1
ATOM 641 C CA . TYR A 1 80 ? -5.577 -12.558 11.288 1.00 11.74 78 TYR A CA 1
ATOM 642 C C . TYR A 1 80 ? -5.630 -11.062 11.199 1.00 12.26 78 TYR A C 1
ATOM 643 O O . TYR A 1 80 ? -6.691 -10.456 11.321 1.00 11.17 78 TYR A O 1
ATOM 652 N N . VAL A 1 81 ? -4.465 -10.470 10.977 1.00 13.36 79 VAL A N 1
ATOM 653 C CA . VAL A 1 81 ? -4.330 -9.047 10.991 1.00 14.28 79 VAL A CA 1
ATOM 654 C C . 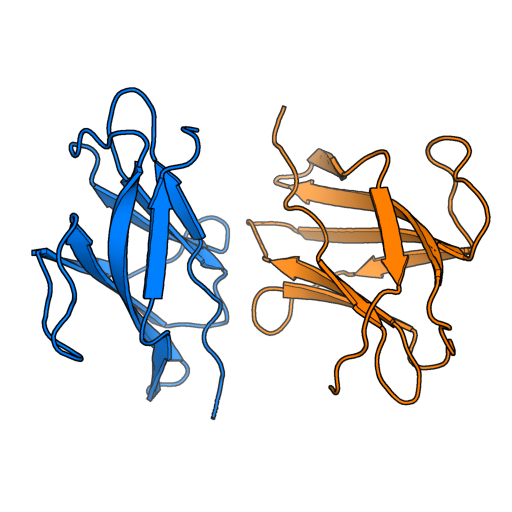VAL A 1 81 ? -3.410 -8.679 9.829 1.00 15.41 79 VAL A C 1
ATOM 655 O O . VAL A 1 81 ? -2.487 -9.440 9.505 1.00 15.06 79 VAL A O 1
ATOM 659 N N . ILE A 1 82 ? -3.690 -7.553 9.173 1.00 16.27 80 ILE A N 1
ATOM 660 C CA . ILE A 1 82 ? -2.754 -6.998 8.197 1.00 17.35 80 ILE A CA 1
ATOM 661 C C . ILE A 1 82 ? -2.157 -5.705 8.724 1.00 18.66 80 ILE A C 1
ATOM 662 O O . ILE A 1 82 ? -2.872 -4.752 9.068 1.00 18.13 80 ILE A O 1
ATOM 667 N N . LYS A 1 83 ? -0.830 -5.698 8.804 1.00 20.05 81 LYS A N 1
ATOM 668 C CA . LYS A 1 83 ? -0.085 -4.534 9.235 1.00 22.13 81 LYS A CA 1
ATOM 669 C C . LYS A 1 83 ? 1.047 -4.273 8.234 1.00 22.99 81 LYS A C 1
ATOM 670 O O . LYS A 1 83 ? 1.908 -5.130 8.033 1.00 22.56 81 LYS A O 1
ATOM 676 N N . ASP A 1 84 ? 1.034 -3.093 7.618 1.00 24.39 82 ASP A N 1
ATOM 677 C CA . ASP A 1 84 ? 2.008 -2.731 6.573 1.00 25.60 82 ASP A CA 1
ATOM 678 C C . ASP A 1 84 ? 2.030 -3.711 5.370 1.00 25.60 82 ASP A C 1
ATOM 679 O O . ASP A 1 84 ? 3.093 -4.013 4.802 1.00 25.46 82 ASP A O 1
ATOM 684 N N . GLY A 1 85 ? 0.836 -4.191 4.999 1.00 25.05 83 GLY A N 1
ATOM 685 C CA . GLY A 1 85 ? 0.655 -5.085 3.860 1.00 23.88 83 GLY A CA 1
ATOM 686 C C . GLY A 1 85 ? 0.951 -6.547 4.122 1.00 23.61 83 GLY A C 1
ATOM 687 O O . GLY A 1 85 ? 0.844 -7.378 3.199 1.00 23.90 83 GLY A O 1
ATOM 688 N N . LEU A 1 86 ? 1.319 -6.877 5.365 1.00 22.40 84 LEU A N 1
ATOM 689 C CA . LEU A 1 86 ? 1.728 -8.244 5.726 1.00 21.33 84 LEU A CA 1
ATOM 690 C C . LEU A 1 86 ? 0.803 -8.847 6.783 1.00 19.84 84 LEU A C 1
ATOM 691 O O . LEU A 1 86 ? 0.321 -8.149 7.672 1.00 19.26 84 LEU A O 1
ATOM 696 N N . GLY A 1 87 ? 0.584 -10.150 6.702 1.00 18.55 85 GLY A N 1
ATOM 697 C CA . GLY A 1 87 ? -0.386 -10.816 7.571 1.00 18.02 85 GLY A CA 1
ATOM 698 C C . GLY A 1 87 ? 0.240 -11.452 8.804 1.00 16.90 85 GLY A C 1
ATOM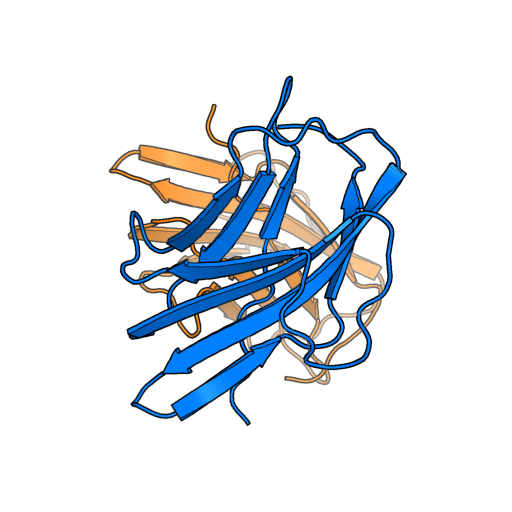 699 O O . GLY A 1 87 ? 1.345 -11.972 8.729 1.00 17.63 85 GLY A O 1
ATOM 700 N N . TYR A 1 88 ? -0.481 -11.449 9.924 1.00 16.31 86 TYR A N 1
ATOM 701 C CA . TYR A 1 88 ? -0.013 -12.093 11.169 1.00 15.49 86 TYR A CA 1
ATOM 702 C C . TYR A 1 88 ? -1.205 -12.690 11.856 1.00 14.82 86 TYR A C 1
ATOM 703 O O . TYR A 1 88 ? -2.297 -12.205 11.682 1.00 14.44 86 TYR A O 1
ATOM 712 N N . ARG A 1 89 ? -0.982 -13.737 12.648 1.00 14.78 87 ARG A N 1
ATOM 713 C CA . ARG A 1 89 ? -2.043 -14.494 13.259 1.00 14.67 87 ARG A CA 1
ATOM 714 C C . ARG A 1 89 ? -1.802 -14.699 14.742 1.00 14.97 87 ARG A C 1
ATOM 715 O O . ARG A 1 89 ? -0.653 -14.946 15.191 1.00 14.67 87 ARG A O 1
ATOM 723 N N . GLN A 1 90 ? -2.892 -14.582 15.495 1.00 14.28 88 GLN A N 1
ATOM 724 C CA . GLN A 1 90 ? -2.986 -15.275 16.784 1.00 14.68 88 GLN A CA 1
ATOM 725 C C . GLN A 1 90 ? -3.479 -16.672 16.464 1.00 14.25 88 GLN A C 1
ATOM 726 O O . GLN A 1 90 ? -4.556 -16.858 15.899 1.00 13.53 88 GLN A O 1
ATOM 732 N N . ASP A 1 91 ? -2.646 -17.641 16.804 1.00 13.74 89 ASP A N 1
ATOM 733 C CA . ASP A 1 91 ? -2.933 -19.018 16.535 1.00 13.98 89 ASP A CA 1
ATOM 734 C C . ASP A 1 91 ? -3.385 -19.744 17.801 1.00 13.85 89 ASP A C 1
ATOM 735 O O . ASP A 1 91 ? -3.041 -19.319 18.918 1.00 13.23 89 ASP A O 1
ATOM 740 N N . ASN A 1 92 ? -4.141 -20.823 17.603 1.00 13.07 90 ASN A N 1
ATOM 741 C CA . ASN A 1 92 ? -4.411 -21.831 18.636 1.00 14.54 90 ASN A CA 1
ATOM 742 C C . ASN A 1 92 ? -5.237 -21.222 19.806 1.00 15.11 90 ASN A C 1
ATOM 743 O O . ASN A 1 92 ? -5.101 -21.625 20.949 1.00 15.17 90 ASN A O 1
ATOM 748 N N . GLY A 1 93 ? -6.089 -20.254 19.495 1.00 15.54 91 GLY A N 1
ATOM 749 C CA . GLY A 1 93 ? -6.943 -19.634 20.503 1.00 16.55 91 GLY A CA 1
ATOM 750 C C . GLY A 1 93 ? -7.940 -20.580 21.143 1.00 17.30 91 GLY A C 1
ATOM 751 O O . GLY A 1 93 ? -8.549 -21.411 20.456 1.00 17.16 91 GLY A O 1
ATOM 752 N N . GLU A 1 94 ? -8.115 -20.431 22.459 1.00 18.03 92 GLU A N 1
ATOM 753 C CA . GLU A 1 94 ? -9.120 -21.169 23.219 1.00 19.41 92 GLU A CA 1
ATOM 754 C C . GLU A 1 94 ? -9.683 -20.237 24.292 1.00 19.63 92 GLU A C 1
ATOM 755 O O . GLU A 1 94 ? -8.926 -19.526 24.975 1.00 19.28 92 GLU A O 1
ATOM 761 N N . TRP A 1 95 ? -11.006 -20.207 24.428 1.00 19.17 93 TRP A N 1
ATOM 762 C CA . TRP A 1 95 ? -11.646 -19.385 25.471 1.00 19.29 93 TRP A CA 1
ATOM 763 C C . TRP A 1 95 ? -12.815 -20.156 26.051 1.00 19.22 93 TRP A C 1
ATOM 764 O O . TRP A 1 95 ? -13.499 -20.868 25.324 1.00 19.51 93 TRP A O 1
ATOM 775 N N . THR A 1 96 ? -13.009 -20.065 27.362 1.00 19.55 94 THR A N 1
ATOM 776 C CA . THR A 1 96 ? -14.181 -20.660 28.037 1.00 19.66 94 THR A CA 1
ATOM 777 C C . THR A 1 96 ? -15.088 -19.557 28.574 1.00 19.34 94 THR A C 1
ATOM 778 O O . THR A 1 96 ? -14.620 -18.570 29.112 1.00 20.07 94 THR A O 1
ATOM 782 N N . VAL A 1 97 ? -16.389 -19.695 28.377 1.00 19.73 95 VAL A N 1
ATOM 783 C CA . VAL A 1 97 ? -17.350 -18.736 28.926 1.00 19.72 95 VAL A CA 1
ATOM 784 C C . VAL A 1 97 ? -17.449 -18.954 30.444 1.00 19.72 95 VAL A C 1
ATOM 785 O O . VAL A 1 97 ? -17.926 -19.985 30.894 1.00 18.70 95 VAL A O 1
ATOM 789 N N . THR A 1 98 ? -16.960 -17.989 31.213 1.00 20.96 96 THR A N 1
ATOM 790 C CA . THR A 1 98 ? -16.955 -18.062 32.682 1.00 22.41 96 THR A CA 1
ATOM 791 C C . THR A 1 98 ? -17.904 -17.027 33.295 1.00 23.56 96 THR A C 1
ATOM 792 O O . THR A 1 98 ? -18.294 -17.137 34.457 1.00 23.73 96 THR A O 1
ATOM 796 N N . GLU A 1 99 ? -18.260 -16.017 32.499 1.00 25.16 97 GLU A N 1
ATOM 797 C CA . GLU A 1 99 ? -19.073 -14.878 32.943 1.00 26.61 97 GLU A CA 1
ATOM 798 C C . GLU A 1 99 ? -19.701 -14.213 31.722 1.00 27.08 97 GLU A C 1
ATOM 799 O O . GLU A 1 99 ? -19.229 -14.378 30.588 1.00 27.44 97 GLU A O 1
ATOM 805 N N . PHE A 1 100 ? -20.785 -13.488 31.962 1.00 27.56 98 PHE A N 1
ATOM 806 C CA . PHE A 1 100 ? -21.456 -12.695 30.944 1.00 28.26 98 PHE A CA 1
ATOM 807 C C . PHE A 1 100 ? -21.231 -11.222 31.219 1.00 28.86 98 PHE A C 1
ATOM 808 O O . PHE A 1 100 ? -20.989 -10.826 32.369 1.00 29.14 98 PHE A O 1
ATOM 816 N N . VAL A 1 101 ? -21.309 -10.410 30.170 1.00 29.75 99 VAL A N 1
ATOM 817 C CA . VAL A 1 101 ? -21.094 -8.964 30.309 1.00 30.33 99 VAL A CA 1
ATOM 818 C C . VAL A 1 101 ? -22.284 -8.108 29.841 1.00 30.56 99 VAL A C 1
ATOM 819 O O . VAL A 1 101 ? -23.195 -8.610 29.169 1.00 31.17 99 VAL A O 1
ATOM 823 N N . SER B 1 2 ? -18.453 3.685 36.360 1.00 36.67 0 SER B N 1
ATOM 824 C CA . SER B 1 2 ? -19.406 2.777 35.641 1.00 37.42 0 SER B CA 1
ATOM 825 C C . SER B 1 2 ? -18.634 1.910 34.636 1.00 36.52 0 SER B C 1
ATOM 826 O O . SER B 1 2 ? -18.650 0.675 34.718 1.00 36.83 0 SER B O 1
ATOM 829 N N . TYR B 1 3 ? -17.945 2.570 33.706 1.00 35.62 1 TYR B N 1
ATOM 830 C CA . TYR B 1 3 ? -16.985 1.903 32.825 1.00 34.20 1 TYR B CA 1
ATOM 831 C C . TYR B 1 3 ? -15.921 1.208 33.694 1.00 33.27 1 TYR B C 1
ATOM 832 O O . TYR B 1 3 ? -15.487 1.756 34.717 1.00 33.17 1 TYR B O 1
ATOM 841 N N . VAL B 1 4 ? -15.538 -0.010 33.314 1.00 31.93 2 VAL B N 1
ATOM 842 C CA . VAL B 1 4 ? -14.561 -0.783 34.077 1.00 31.06 2 VAL B CA 1
ATOM 843 C C . VAL B 1 4 ? -13.239 -0.775 33.321 1.00 30.23 2 VAL B C 1
ATOM 844 O O . VAL B 1 4 ? -13.163 -1.327 32.220 1.00 30.43 2 VAL B O 1
ATOM 848 N N . VAL B 1 5 ? -12.213 -0.153 33.913 1.00 28.55 3 VAL B N 1
ATOM 849 C CA . VAL B 1 5 ? -10.891 -0.012 33.286 1.00 27.13 3 VAL B CA 1
ATOM 850 C C . VAL B 1 5 ? -10.257 -1.392 33.190 1.00 26.98 3 VAL B C 1
ATOM 851 O O . VAL B 1 5 ? -10.373 -2.175 34.123 1.00 27.06 3 VAL B O 1
ATOM 855 N N . PRO B 1 6 ? -9.628 -1.716 32.037 1.00 26.54 4 PRO B N 1
ATOM 856 C CA . PRO B 1 6 ? -8.911 -2.985 31.906 1.00 26.62 4 PRO B CA 1
ATOM 857 C C . PRO B 1 6 ? -7.902 -3.159 33.023 1.00 26.82 4 PRO B C 1
ATOM 858 O O . PRO B 1 6 ? -7.201 -2.197 33.398 1.00 26.81 4 PRO B O 1
ATOM 862 N N . SER B 1 7 ? -7.817 -4.378 33.538 1.00 26.71 5 SER B N 1
ATOM 863 C CA . SER B 1 7 ? -6.944 -4.690 34.660 1.00 27.14 5 SER B CA 1
ATOM 864 C C . SER B 1 7 ? -5.469 -4.682 34.268 1.00 26.48 5 SER B C 1
ATOM 865 O O . SER B 1 7 ? -5.080 -5.277 33.264 1.00 26.68 5 SER B O 1
ATOM 868 N N . ALA B 1 8 ? -4.644 -4.028 35.081 1.00 25.75 6 ALA B N 1
ATOM 869 C CA . ALA B 1 8 ? -3.230 -3.907 34.763 1.00 24.73 6 ALA B CA 1
ATOM 870 C C . ALA B 1 8 ? -2.543 -5.259 34.761 1.00 24.08 6 ALA B C 1
ATOM 871 O O . ALA B 1 8 ? -2.825 -6.125 35.605 1.00 24.23 6 ALA B O 1
ATOM 873 N N . LYS B 1 9 ? -1.673 -5.458 33.773 1.00 23.03 7 LYS B N 1
ATOM 874 C CA . LYS B 1 9 ? -0.776 -6.606 33.773 1.00 21.75 7 LYS B CA 1
ATOM 875 C C . LYS B 1 9 ? 0.557 -6.115 34.299 1.00 20.49 7 LYS B C 1
ATOM 876 O O . LYS B 1 9 ? 1.137 -5.165 33.775 1.00 19.45 7 LYS B O 1
ATOM 882 N N . LEU B 1 10 ? 1.034 -6.764 35.346 1.00 20.54 8 LEU B N 1
ATOM 883 C CA . LEU B 1 10 ? 2.288 -6.385 35.972 1.00 21.09 8 LEU B CA 1
ATOM 884 C C . LEU B 1 10 ? 3.339 -7.474 35.799 1.00 21.84 8 LEU B C 1
ATOM 885 O O . LEU B 1 10 ? 3.080 -8.657 36.033 1.00 21.67 8 LEU B O 1
ATOM 890 N N . GLU B 1 11 ? 4.542 -7.074 35.406 1.00 22.45 9 GLU B N 1
ATOM 891 C CA . GLU B 1 11 ? 5.596 -8.052 35.155 1.00 23.34 9 GLU B CA 1
ATOM 892 C C . GLU B 1 11 ? 6.896 -7.669 35.842 1.00 23.07 9 GLU B C 1
ATOM 893 O O . GLU B 1 11 ? 7.373 -6.547 35.692 1.00 23.07 9 GLU B O 1
ATOM 899 N N . ALA B 1 12 ? 7.462 -8.622 36.575 1.00 23.38 10 ALA B N 1
ATOM 900 C CA . ALA B 1 12 ? 8.803 -8.513 37.122 1.00 24.46 10 ALA B CA 1
ATOM 901 C C . ALA B 1 12 ? 9.775 -9.043 36.068 1.00 25.23 10 ALA B C 1
ATOM 902 O O . ALA B 1 12 ? 9.628 -10.175 35.612 1.00 25.73 10 ALA B O 1
ATOM 904 N N . ILE B 1 13 ? 10.741 -8.219 35.665 1.00 26.32 11 ILE B N 1
ATOM 905 C CA . ILE B 1 13 ? 11.663 -8.560 34.568 1.00 26.89 11 ILE B CA 1
ATOM 906 C C . ILE B 1 13 ? 12.991 -9.060 35.106 1.00 27.05 11 ILE B C 1
ATOM 907 O O . ILE B 1 13 ? 13.537 -8.468 36.013 1.00 27.05 11 ILE B O 1
ATOM 912 N N . TYR B 1 14 ? 13.471 -10.183 34.583 1.00 28.45 12 TYR B N 1
ATOM 913 C CA . TYR B 1 14 ? 14.817 -10.660 34.898 1.00 30.42 12 TYR B CA 1
ATOM 914 C C . TYR B 1 14 ? 15.798 -10.098 33.869 1.00 30.76 12 TYR B C 1
ATOM 915 O O . TYR B 1 14 ? 15.508 -10.147 32.674 1.00 30.25 12 TYR B O 1
ATOM 924 N N . PRO B 1 15 ? 16.965 -9.573 34.326 1.00 31.05 13 PRO B N 1
ATOM 925 C CA . PRO B 1 15 ? 17.460 -9.533 35.712 1.00 30.57 13 PRO B CA 1
ATOM 926 C C . PRO B 1 15 ? 16.824 -8.483 36.617 1.00 30.52 13 PRO B C 1
ATOM 927 O O . PRO B 1 15 ? 16.718 -8.702 37.840 1.00 30.88 13 PRO B O 1
ATOM 931 N N . LYS B 1 16 ? 16.433 -7.354 36.033 1.00 29.74 14 LYS B N 1
ATOM 932 C CA . LYS B 1 16 ? 15.797 -6.267 36.776 1.00 29.04 14 LYS B CA 1
ATOM 933 C C . LYS B 1 16 ? 14.704 -5.592 35.975 1.00 28.26 14 LYS B C 1
ATOM 934 O O . LYS B 1 16 ? 14.525 -5.866 34.772 1.00 27.45 14 LYS B O 1
ATOM 940 N N . GLY B 1 17 ? 13.964 -4.725 36.671 1.00 26.94 15 GLY B N 1
ATOM 941 C CA . GLY B 1 17 ? 12.943 -3.905 36.055 1.00 25.16 15 GLY B CA 1
ATOM 942 C C . GLY B 1 17 ? 11.523 -4.334 36.351 1.00 24.19 15 GLY B C 1
ATOM 943 O O . GLY B 1 17 ? 11.257 -5.469 36.792 1.00 23.23 15 GLY B O 1
ATOM 944 N N . LEU B 1 18 ? 10.615 -3.392 36.097 1.00 23.16 16 LEU B N 1
ATOM 945 C CA . LEU B 1 18 ? 9.188 -3.606 36.203 1.00 21.84 16 LEU B CA 1
ATOM 946 C C . LEU B 1 18 ? 8.518 -3.110 34.946 1.00 21.21 16 LEU B C 1
ATOM 947 O O . LEU B 1 18 ? 8.861 -2.059 34.400 1.00 21.13 16 LEU B O 1
ATOM 952 N N . ARG B 1 19 ? 7.516 -3.850 34.517 1.00 20.88 17 ARG B N 1
ATOM 953 C CA . ARG B 1 19 ? 6.646 -3.383 33.463 1.00 20.28 17 ARG B CA 1
ATOM 954 C C . ARG B 1 19 ? 5.191 -3.453 33.905 1.00 18.80 17 ARG B C 1
ATOM 955 O O . ARG B 1 19 ? 4.782 -4.445 34.494 1.00 19.40 17 ARG B O 1
ATOM 963 N N . VAL B 1 20 ? 4.415 -2.416 33.601 1.00 17.96 18 VAL B N 1
ATOM 964 C CA . VAL B 1 20 ? 2.966 -2.377 33.863 1.00 16.66 18 VAL B CA 1
ATOM 965 C C . VAL B 1 20 ? 2.229 -1.847 32.639 1.00 16.68 18 VAL B C 1
ATOM 966 O O . VAL B 1 20 ? 2.518 -0.742 32.176 1.00 16.38 18 VAL B O 1
ATOM 970 N N . SER B 1 21 ? 1.257 -2.611 32.122 1.00 16.64 19 SER B N 1
ATOM 971 C CA . SER B 1 21 ? 0.566 -2.231 30.876 1.00 15.60 19 SER B CA 1
ATOM 972 C C . SER B 1 21 ? -0.891 -2.667 30.877 1.00 15.81 19 SER B C 1
ATOM 973 O O . SER B 1 21 ? -1.227 -3.678 31.470 1.00 16.04 19 SER B O 1
ATOM 976 N N . ILE B 1 22 ? -1.729 -1.910 30.178 1.00 15.96 20 ILE B N 1
ATOM 977 C CA . ILE B 1 22 ? -3.066 -2.337 29.804 1.00 18.10 20 ILE B CA 1
ATOM 978 C C . ILE B 1 22 ? -3.268 -2.277 28.254 1.00 18.83 20 ILE B C 1
ATOM 979 O O . ILE B 1 22 ? -2.579 -1.519 27.568 1.00 18.77 20 ILE B O 1
ATOM 984 N N . PRO B 1 23 ? -4.229 -3.052 27.710 1.00 19.66 21 PRO B N 1
ATOM 985 C CA . PRO B 1 23 ? -4.492 -2.919 26.262 1.00 20.17 21 PRO B CA 1
ATOM 986 C C . PRO B 1 23 ? -5.247 -1.623 25.995 1.00 21.03 21 PRO B C 1
ATOM 987 O O . PRO B 1 23 ? -5.925 -1.127 26.887 1.00 22.00 21 PRO B O 1
ATOM 991 N N . ASP B 1 24 ? -5.152 -1.056 24.805 1.00 20.84 22 ASP B N 1
ATOM 992 C CA . ASP B 1 24 ? -5.935 0.134 24.577 1.00 21.45 22 ASP B CA 1
ATOM 993 C C . ASP B 1 24 ? -7.445 -0.156 24.401 1.00 21.68 22 ASP B C 1
ATOM 994 O O . ASP B 1 24 ? -7.858 -1.167 23.821 1.00 20.55 22 ASP B O 1
ATOM 999 N N . ASP B 1 25 ? -8.253 0.759 24.922 1.00 22.11 23 ASP B N 1
ATOM 1000 C CA . ASP B 1 25 ? -9.684 0.699 24.730 1.00 22.43 23 ASP B CA 1
ATOM 1001 C C . ASP B 1 25 ? -10.198 2.083 24.451 1.00 21.96 23 ASP B C 1
ATOM 1002 O O . ASP B 1 25 ? -11.144 2.552 25.097 1.00 22.70 23 ASP B O 1
ATOM 1007 N N . GLY B 1 26 ? -9.561 2.748 23.492 1.00 21.70 24 GLY B N 1
ATOM 1008 C CA . GLY B 1 26 ? -9.973 4.082 23.078 1.00 20.50 24 GLY B CA 1
ATOM 1009 C C . GLY B 1 26 ? -9.549 5.188 24.022 1.00 20.28 24 GLY B C 1
ATOM 1010 O O . GLY B 1 26 ? -10.221 6.230 24.102 1.00 20.84 24 GLY B O 1
ATOM 1011 N N . PHE B 1 27 ? -8.441 4.990 24.738 1.00 19.48 25 PHE B N 1
ATOM 1012 C CA . PHE B 1 27 ? -7.960 6.015 25.695 1.00 18.86 25 PHE B CA 1
ATOM 1013 C C . PHE B 1 27 ? -7.143 7.136 25.076 1.00 18.90 25 PHE B C 1
ATOM 1014 O O . PHE B 1 27 ? -6.584 6.981 23.979 1.00 18.88 25 PHE B O 1
ATOM 1022 N N . SER B 1 28 ? -7.031 8.246 25.812 1.00 19.13 26 SER B N 1
ATOM 1023 C CA . SER B 1 28 ? -6.100 9.325 25.473 1.00 19.54 26 SER B CA 1
ATOM 1024 C C . SER B 1 28 ? -4.930 9.423 26.444 1.00 19.65 26 SER B C 1
ATOM 1025 O O . SER B 1 28 ? -3.984 10.179 26.192 1.00 20.22 26 SER B O 1
ATOM 1028 N N . LEU B 1 29 ? -4.979 8.662 27.542 1.00 19.07 27 LEU B N 1
ATOM 1029 C CA . LEU B 1 29 ? -3.962 8.733 28.598 1.00 18.80 27 LEU B CA 1
ATOM 1030 C C . LEU B 1 29 ? -4.102 7.584 29.591 1.00 18.64 27 LEU B C 1
ATOM 1031 O O . LEU B 1 29 ? -5.228 7.173 29.925 1.00 19.53 27 LEU B O 1
ATOM 1036 N N . PHE B 1 30 ? -2.962 7.103 30.070 1.00 16.70 28 PHE B N 1
ATOM 1037 C CA . PHE B 1 30 ? -2.882 6.082 31.105 1.00 16.57 28 PHE B CA 1
ATOM 1038 C C . PHE B 1 30 ? -1.853 6.565 32.146 1.00 16.77 28 PHE B C 1
ATOM 1039 O O . PHE B 1 30 ? -0.819 7.139 31.784 1.00 16.10 28 PHE B O 1
ATOM 1047 N N . ALA B 1 31 ? -2.149 6.350 33.428 1.00 16.12 29 ALA B N 1
ATOM 1048 C CA . ALA B 1 31 ? -1.184 6.654 34.497 1.00 15.70 29 ALA B CA 1
ATOM 1049 C C . ALA B 1 31 ? -1.118 5.562 35.547 1.00 16.07 29 ALA B C 1
ATOM 1050 O O . ALA B 1 31 ? -2.138 4.995 35.955 1.00 15.82 29 ALA B O 1
ATOM 1052 N N . PHE B 1 32 ? 0.096 5.266 35.972 1.00 15.91 30 PHE B N 1
ATOM 1053 C CA . PHE B 1 32 ? 0.318 4.244 36.949 1.00 16.17 30 PHE B CA 1
ATOM 1054 C C . PHE B 1 32 ? 0.781 4.918 38.235 1.00 16.31 30 PHE B C 1
ATOM 1055 O O . PHE B 1 32 ? 1.667 5.769 38.202 1.00 17.02 30 PHE B O 1
ATOM 1063 N N . HIS B 1 33 ? 0.173 4.545 39.357 1.00 16.39 31 HIS B N 1
ATOM 1064 C CA . HIS B 1 33 ? 0.561 5.094 40.664 1.00 17.09 31 HIS B CA 1
ATOM 1065 C C . HIS B 1 33 ? 0.829 3.953 41.618 1.00 17.18 31 HIS B C 1
ATOM 1066 O O . HIS B 1 33 ? -0.055 3.144 41.880 1.00 18.19 31 HIS B O 1
ATOM 1073 N N . GLY B 1 34 ? 2.046 3.871 42.127 1.00 17.37 32 GLY B N 1
ATOM 1074 C CA . GLY B 1 34 ? 2.474 2.661 42.833 1.00 18.81 32 GLY B CA 1
ATOM 1075 C C . GLY B 1 34 ? 3.528 2.870 43.900 1.00 19.33 32 GLY B C 1
ATOM 1076 O O . GLY B 1 34 ? 4.276 3.830 43.842 1.00 18.73 32 GLY B O 1
ATOM 1077 N N . LYS B 1 35 ? 3.563 1.966 44.874 1.00 20.60 33 LYS B N 1
ATOM 1078 C CA . LYS B 1 35 ? 4.614 1.953 45.908 1.00 23.23 33 LYS B CA 1
ATOM 1079 C C . LYS B 1 35 ? 5.087 0.544 46.118 1.00 23.83 33 LYS B C 1
ATOM 1080 O O . LYS B 1 35 ? 4.281 -0.388 46.101 1.00 23.98 33 LYS B O 1
ATOM 1086 N N . LEU B 1 36 ? 6.382 0.410 46.386 1.00 25.65 34 LEU B N 1
ATOM 1087 C CA . LEU B 1 36 ? 7.008 -0.874 46.684 1.00 27.40 34 LEU B CA 1
ATOM 1088 C C . LEU B 1 36 ? 6.904 -1.258 48.177 1.00 28.52 34 LEU B C 1
ATOM 1089 O O . LEU B 1 36 ? 7.507 -0.617 49.030 1.00 28.67 34 LEU B O 1
ATOM 1094 N N . ASN B 1 37 ? 6.153 -2.303 48.480 1.00 30.23 35 ASN B N 1
ATOM 1095 C CA . ASN B 1 37 ? 6.100 -2.848 49.862 1.00 32.77 35 ASN B CA 1
ATOM 1096 C C . ASN B 1 37 ? 5.392 -2.001 50.949 1.00 34.00 35 ASN B C 1
ATOM 1097 O O . ASN B 1 37 ? 5.323 -2.401 52.123 1.00 34.35 35 ASN B O 1
ATOM 1102 N N . GLU B 1 38 ? 4.875 -0.839 50.555 1.00 35.45 36 GLU B N 1
ATOM 1103 C CA . GLU B 1 38 ? 4.056 -0.018 51.439 1.00 36.27 36 GLU B CA 1
ATOM 1104 C C . GLU B 1 38 ? 2.661 0.132 50.845 1.00 36.34 36 GLU B C 1
ATOM 1105 O O . GLU B 1 38 ? 2.503 0.241 49.624 1.00 36.17 36 GLU B O 1
ATOM 1111 N N . GLU B 1 39 ? 1.647 0.121 51.710 1.00 36.05 37 GLU B N 1
ATOM 1112 C CA . GLU B 1 39 ? 0.263 0.198 51.266 1.00 35.62 37 GLU B CA 1
ATOM 1113 C C . GLU B 1 39 ? -0.068 1.594 50.751 1.00 34.26 37 GLU B C 1
ATOM 1114 O O . GLU B 1 39 ? 0.541 2.560 51.179 1.00 34.66 37 GLU B O 1
ATOM 1120 N N . MET B 1 40 ? -0.988 1.692 49.792 1.00 32.85 38 MET B N 1
ATOM 1121 C CA . MET B 1 40 ? -1.492 2.991 49.339 1.00 31.49 38 MET B CA 1
ATOM 1122 C C . MET B 1 40 ? -2.529 3.471 50.368 1.00 30.18 38 MET B C 1
ATOM 1123 O O . MET B 1 40 ? -3.431 2.711 50.715 1.00 29.61 38 MET B O 1
ATOM 1128 N N . ASP B 1 41 ? -2.392 4.695 50.879 1.00 28.59 39 ASP B N 1
ATOM 1129 C CA . ASP B 1 41 ? -3.507 5.306 51.632 1.00 27.47 39 ASP B CA 1
ATOM 1130 C C . ASP B 1 41 ? -4.532 6.007 50.720 1.00 25.83 39 ASP B C 1
ATOM 1131 O O . ASP B 1 41 ? -4.620 7.225 50.695 1.00 25.86 39 ASP B O 1
ATOM 1136 N N . GLY B 1 42 ? -5.311 5.241 49.975 1.00 24.87 40 GLY B N 1
ATOM 1137 C CA . GLY B 1 42 ? -6.192 5.837 48.980 1.00 22.87 40 GLY B CA 1
ATOM 1138 C C . GLY B 1 42 ? -5.394 6.292 47.764 1.00 22.02 40 GLY B C 1
ATOM 1139 O O . GLY B 1 42 ? -4.417 5.637 47.388 1.00 21.28 40 GLY B O 1
ATOM 1140 N N . LEU B 1 43 ? -5.800 7.419 47.180 1.00 20.63 41 LEU B N 1
ATOM 1141 C CA . LEU B 1 43 ? -5.248 7.900 45.915 1.00 20.32 41 LEU B CA 1
ATOM 1142 C C . LEU B 1 43 ? -4.040 8.792 46.132 1.00 20.57 41 LEU B C 1
ATOM 1143 O O . LEU B 1 43 ? -4.027 9.929 45.727 1.00 20.38 41 LEU B O 1
ATOM 1148 N N . GLU B 1 44 ? -3.020 8.275 46.789 1.00 21.68 42 GLU B N 1
ATOM 1149 C CA . GLU B 1 44 ? -1.804 9.038 46.899 1.00 23.12 42 GLU B CA 1
ATOM 1150 C C . GLU B 1 44 ? -1.008 8.932 45.594 1.00 23.28 42 GLU B C 1
ATOM 1151 O O . GLU B 1 44 ? -1.249 8.032 44.769 1.00 23.12 42 GLU B O 1
ATOM 1157 N N . ALA B 1 45 ? -0.115 9.903 45.407 1.00 23.19 43 ALA B N 1
ATOM 1158 C CA . ALA B 1 45 ? 0.669 10.034 44.203 1.00 23.34 43 ALA B CA 1
ATOM 1159 C C . ALA B 1 45 ? 1.385 8.723 43.937 1.00 23.51 43 ALA B C 1
ATOM 1160 O O . ALA B 1 45 ? 1.318 8.199 42.839 1.00 23.57 43 ALA B O 1
ATOM 1162 N N . GLY B 1 46 ? 2.032 8.191 44.974 1.00 24.02 44 GLY B N 1
ATOM 1163 C CA . GLY B 1 46 ? 2.797 6.951 44.888 1.00 24.61 44 GLY B CA 1
ATOM 1164 C C . GLY B 1 46 ? 4.280 7.233 44.753 1.00 25.15 44 GLY B C 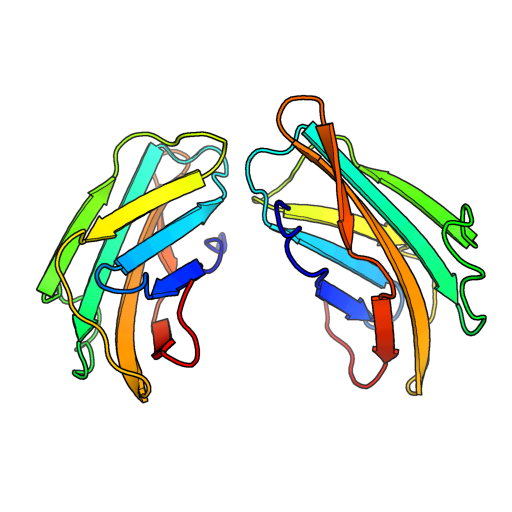1
ATOM 1165 O O . GLY B 1 46 ? 4.682 8.373 44.541 1.00 25.83 44 GLY B O 1
ATOM 1166 N N . HIS B 1 47 ? 5.097 6.196 44.881 1.00 25.81 45 HIS B N 1
ATOM 1167 C CA . HIS B 1 47 ? 6.537 6.293 44.634 1.00 26.86 45 HIS B CA 1
ATOM 1168 C C . HIS B 1 47 ? 6.708 6.329 43.107 1.00 26.28 45 HIS B C 1
ATOM 1169 O O . HIS B 1 47 ? 7.415 7.193 42.570 1.00 26.56 45 HIS B O 1
ATOM 1176 N N . TRP B 1 48 ? 6.028 5.412 42.416 1.00 24.88 46 TRP B N 1
ATOM 1177 C CA . TRP B 1 48 ? 5.939 5.467 40.967 1.00 23.83 46 TRP B CA 1
ATOM 1178 C C . TRP B 1 48 ? 4.686 6.266 40.662 1.00 23.29 46 TRP B C 1
ATOM 1179 O O . TRP B 1 48 ? 3.611 5.952 41.175 1.00 23.98 46 TRP B O 1
ATOM 1190 N N . ALA B 1 49 ? 4.843 7.303 39.851 1.00 21.30 47 ALA B N 1
ATOM 1191 C CA . ALA B 1 49 ? 3.751 8.168 39.459 1.00 20.67 47 ALA B CA 1
ATOM 1192 C C . ALA B 1 49 ? 4.106 8.729 38.083 1.00 20.13 47 ALA B C 1
ATOM 1193 O O . ALA B 1 49 ? 4.895 9.699 37.976 1.00 20.21 47 ALA B O 1
ATOM 1195 N N . ARG B 1 50 ? 3.537 8.110 37.049 1.00 18.14 48 ARG B N 1
ATOM 1196 C CA . ARG B 1 50 ? 3.840 8.471 35.685 1.00 17.29 48 ARG B CA 1
ATOM 1197 C C . ARG B 1 50 ? 2.626 8.383 34.760 1.00 16.10 48 ARG B C 1
ATOM 1198 O O . ARG B 1 50 ? 1.938 7.354 34.734 1.00 15.59 48 ARG B O 1
ATOM 1206 N N . ASP B 1 51 ? 2.399 9.482 34.035 1.00 15.20 49 ASP B N 1
ATOM 1207 C CA . ASP B 1 51 ? 1.514 9.594 32.852 1.00 14.91 49 ASP B CA 1
ATOM 1208 C C . ASP B 1 51 ? 2.141 9.034 31.563 1.00 14.35 49 ASP B C 1
ATOM 1209 O O . ASP B 1 51 ? 3.221 9.466 31.162 1.00 13.60 49 ASP B O 1
ATOM 1214 N N . ILE B 1 52 ? 1.455 8.068 30.944 1.00 14.49 50 ILE B N 1
ATOM 1215 C CA . ILE B 1 52 ? 1.796 7.525 29.626 1.00 13.97 50 ILE B CA 1
ATOM 1216 C C . ILE B 1 52 ? 0.839 8.178 28.620 1.00 14.89 50 ILE B C 1
ATOM 1217 O O . ILE B 1 52 ? -0.371 8.155 28.804 1.00 15.21 50 ILE B O 1
ATOM 1222 N N . THR B 1 53 ? 1.386 8.811 27.578 1.00 14.66 51 THR B N 1
ATOM 1223 C CA . THR B 1 53 ? 0.561 9.650 26.712 1.00 14.73 51 THR B CA 1
ATOM 1224 C C . THR B 1 53 ? 0.331 9.107 25.289 1.00 15.01 51 THR B C 1
ATOM 1225 O O . THR B 1 53 ? -0.242 9.803 24.481 1.00 14.80 51 THR B O 1
ATOM 1229 N N . LYS B 1 54 ? 0.811 7.902 24.978 1.00 15.67 52 LYS B N 1
ATOM 1230 C CA . LYS B 1 54 ? 0.470 7.240 23.706 1.00 17.02 52 LYS B CA 1
ATOM 1231 C C . LYS B 1 54 ? 0.646 5.733 23.848 1.00 16.24 52 LYS B C 1
ATOM 1232 O O . LYS B 1 54 ? 1.516 5.296 24.568 1.00 16.33 52 LYS B O 1
ATOM 1238 N N . PRO B 1 55 ? -0.199 4.940 23.173 1.00 17.19 53 PRO B N 1
ATOM 1239 C CA . PRO B 1 55 ? 0.000 3.496 23.228 1.00 17.65 53 PRO B CA 1
ATOM 1240 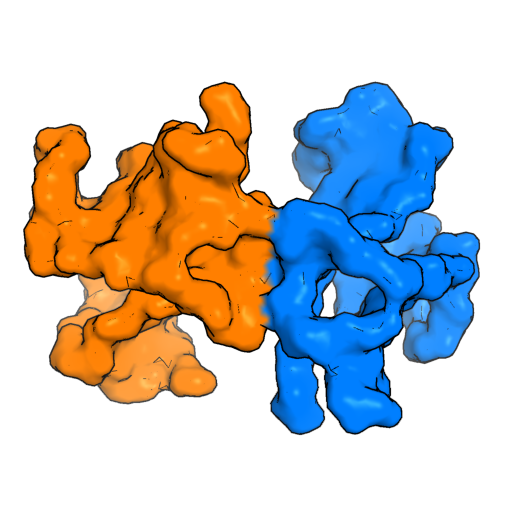C C . PRO B 1 55 ? 1.075 3.059 22.239 1.00 19.35 53 PRO B C 1
ATOM 1241 O O . PRO B 1 55 ? 1.400 3.801 21.296 1.00 19.72 53 PRO B O 1
ATOM 1245 N N . LYS B 1 56 ? 1.606 1.853 22.427 1.00 20.26 54 LYS B N 1
ATOM 1246 C CA . LYS B 1 56 ? 2.556 1.298 21.471 1.00 21.08 54 LYS B CA 1
ATOM 1247 C C . LYS B 1 56 ? 2.271 -0.166 21.415 1.00 21.32 54 LYS B C 1
ATOM 1248 O O . LYS B 1 56 ? 2.087 -0.813 22.459 1.00 21.63 54 LYS B O 1
ATOM 1254 N N . GLU B 1 57 ? 2.235 -0.695 20.194 1.00 21.41 55 GLU B N 1
ATOM 1255 C CA . GLU B 1 57 ? 1.994 -2.110 19.985 1.00 21.92 55 GLU B CA 1
ATOM 1256 C C . GLU B 1 57 ? 0.661 -2.493 20.614 1.00 20.94 55 GLU B C 1
ATOM 1257 O O . GLU B 1 57 ? 0.469 -3.628 21.001 1.00 20.73 55 GLU B O 1
ATOM 1263 N N . GLY B 1 58 ? -0.258 -1.522 20.684 1.00 21.01 56 GLY B N 1
ATOM 1264 C CA . GLY B 1 58 ? -1.636 -1.739 21.151 1.00 20.36 56 GLY B CA 1
ATOM 1265 C C . GLY B 1 58 ? -1.835 -1.675 22.665 1.00 20.36 56 GLY B C 1
ATOM 1266 O O . GLY B 1 58 ? -2.918 -1.997 23.167 1.00 20.25 56 GLY B O 1
ATOM 1267 N N . ARG B 1 59 ? -0.796 -1.264 23.395 1.00 19.68 57 ARG B N 1
ATOM 1268 C CA . ARG B 1 59 ? -0.849 -1.220 24.865 1.00 19.36 57 ARG B CA 1
ATOM 1269 C C . ARG B 1 59 ? -0.237 0.046 25.398 1.00 19.39 57 ARG B C 1
ATOM 1270 O O . ARG B 1 59 ? 0.638 0.631 24.754 1.00 19.33 57 ARG B O 1
ATOM 1278 N N . TRP B 1 60 ? -0.702 0.454 26.582 1.00 19.49 58 TRP B N 1
ATOM 1279 C CA . TRP B 1 60 ? -0.127 1.564 27.333 1.00 19.40 58 TRP B CA 1
ATOM 1280 C C . TRP B 1 60 ? 0.803 0.959 28.369 1.00 20.00 58 TRP B C 1
ATOM 1281 O O . TRP B 1 60 ? 0.358 0.227 29.247 1.00 20.08 58 TRP B O 1
ATOM 1292 N N . THR B 1 61 ? 2.094 1.230 28.239 1.00 19.93 59 THR B N 1
ATOM 1293 C CA . THR B 1 61 ? 3.103 0.507 28.996 1.00 20.47 59 THR B CA 1
ATOM 1294 C C . THR B 1 61 ? 3.915 1.474 29.838 1.00 21.01 59 THR B C 1
ATOM 1295 O O . THR B 1 61 ? 4.435 2.449 29.325 1.00 22.25 59 THR B O 1
ATOM 1299 N N . PHE B 1 62 ? 3.999 1.234 31.135 1.00 22.12 60 PHE B N 1
ATOM 1300 C CA . PHE B 1 62 ? 4.903 2.011 31.987 1.00 22.86 60 PHE B CA 1
ATOM 1301 C C . PHE B 1 62 ? 6.042 1.085 32.312 1.00 23.84 60 PHE B C 1
ATOM 1302 O O . PHE B 1 62 ? 5.809 -0.095 32.535 1.00 23.34 60 PHE B O 1
ATOM 1310 N N . ARG B 1 63 ? 7.260 1.625 32.330 1.00 24.98 61 ARG B N 1
ATOM 1311 C CA . ARG B 1 63 ? 8.464 0.857 32.632 1.00 27.39 61 ARG B CA 1
ATOM 1312 C C . ARG B 1 63 ? 9.375 1.566 33.665 1.00 28.38 61 ARG B C 1
ATOM 1313 O O . ARG B 1 63 ? 9.573 2.786 33.632 1.00 28.09 61 ARG B O 1
ATOM 1321 N N . ASP B 1 64 ? 9.886 0.783 34.605 1.00 29.95 62 ASP B N 1
ATOM 1322 C CA . ASP B 1 64 ? 11.011 1.181 35.449 1.00 30.83 62 ASP B CA 1
ATOM 1323 C C . ASP B 1 64 ? 12.031 0.118 35.158 1.00 31.17 62 ASP B C 1
ATOM 1324 O O . ASP B 1 64 ? 11.827 -1.051 35.458 1.00 31.33 62 ASP B O 1
ATOM 1329 N N . ARG B 1 65 ? 13.110 0.526 34.520 1.00 32.54 63 ARG B N 1
ATOM 1330 C CA . ARG B 1 65 ? 14.097 -0.405 34.004 1.00 33.91 63 ARG B CA 1
ATOM 1331 C C . ARG B 1 65 ? 15.160 -0.761 35.061 1.00 34.47 63 ARG B C 1
ATOM 1332 O O . ARG B 1 65 ? 15.951 -1.682 34.862 1.00 34.32 63 ARG B O 1
ATOM 1340 N N . ASN B 1 66 ? 15.151 -0.052 36.191 1.00 35.14 64 ASN B N 1
ATOM 1341 C CA . ASN B 1 66 ? 16.218 -0.202 37.179 1.00 36.12 64 ASN B CA 1
ATOM 1342 C C . ASN B 1 66 ? 15.864 -0.867 38.506 1.00 36.43 64 ASN B C 1
ATOM 1343 O O . ASN B 1 66 ? 16.772 -1.221 39.260 1.00 36.66 64 ASN B O 1
ATOM 1348 N N . VAL B 1 67 ? 14.573 -1.057 38.790 1.00 36.37 65 VAL B N 1
ATOM 1349 C CA . VAL B 1 67 ? 14.172 -1.744 40.023 1.00 36.44 65 VAL B CA 1
ATOM 1350 C C . VAL B 1 67 ? 14.521 -3.218 40.012 1.00 36.21 65 VAL B C 1
ATOM 1351 O O . VAL B 1 67 ? 14.201 -3.946 39.082 1.00 36.34 65 VAL B O 1
ATOM 1355 N N . LYS B 1 68 ? 15.154 -3.660 41.082 1.00 36.34 66 LYS B N 1
ATOM 1356 C CA . LYS B 1 68 ? 15.405 -5.068 41.269 1.00 36.09 66 LYS B CA 1
ATOM 1357 C C . LYS B 1 68 ? 14.331 -5.631 42.201 1.00 35.79 66 LYS B C 1
ATOM 1358 O O . LYS B 1 68 ? 14.333 -5.363 43.401 1.00 35.84 66 LYS B O 1
ATOM 1364 N N . LEU B 1 69 ? 13.401 -6.397 41.643 1.00 35.52 67 LEU B N 1
ATOM 1365 C CA . LEU B 1 69 ? 12.346 -7.001 42.446 1.00 35.85 67 LEU B CA 1
ATOM 1366 C C . LEU B 1 69 ? 12.701 -8.388 42.959 1.00 36.37 67 LEU B C 1
ATOM 1367 O O . LEU B 1 69 ? 13.342 -9.186 42.267 1.00 36.84 67 LEU B O 1
ATOM 1372 N N . LYS B 1 70 ? 12.292 -8.674 44.188 1.00 37.38 68 LYS B N 1
ATOM 1373 C CA . LYS B 1 70 ? 12.518 -9.994 44.776 1.00 37.48 68 LYS B CA 1
ATOM 1374 C C . LYS B 1 70 ? 11.200 -10.734 44.790 1.00 37.69 68 LYS B C 1
ATOM 1375 O O . LYS B 1 70 ? 10.133 -10.107 44.723 1.00 37.34 68 LYS B O 1
ATOM 1381 N N . LEU B 1 71 ? 11.263 -12.065 44.837 1.00 37.89 69 LEU B N 1
ATOM 1382 C CA . LEU B 1 71 ? 10.056 -12.871 45.016 1.00 38.18 69 LEU B CA 1
ATOM 1383 C C 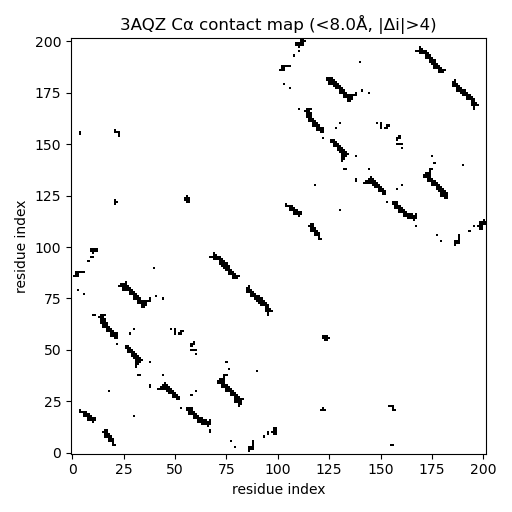. LEU B 1 71 ? 9.413 -12.442 46.349 1.00 37.73 69 LEU B C 1
ATOM 1384 O O . LEU B 1 71 ? 10.110 -12.061 47.306 1.00 37.15 69 LEU B O 1
ATOM 1389 N N . GLY B 1 72 ? 8.083 -12.454 46.384 1.00 37.17 70 GLY B N 1
ATOM 1390 C CA . GLY B 1 72 ? 7.352 -11.980 47.564 1.00 36.18 70 GLY B CA 1
ATOM 1391 C C . GLY B 1 72 ? 7.211 -10.467 47.704 1.00 35.18 70 GLY B C 1
ATOM 1392 O O . GLY B 1 72 ? 6.471 -10.000 48.590 1.00 34.74 70 GLY B O 1
ATOM 1393 N N . ASP B 1 73 ? 7.902 -9.697 46.847 1.00 33.60 71 ASP B N 1
ATOM 1394 C CA . ASP B 1 73 ? 7.693 -8.251 46.804 1.00 32.52 71 ASP B CA 1
ATOM 1395 C C . ASP B 1 73 ? 6.261 -7.967 46.428 1.00 32.00 71 ASP B C 1
ATOM 1396 O O . ASP B 1 73 ? 5.654 -8.714 45.641 1.00 31.82 71 ASP B O 1
ATOM 1401 N N . LYS B 1 74 ? 5.734 -6.889 47.007 1.00 31.31 72 LYS B N 1
ATOM 1402 C CA . LYS B 1 74 ? 4.352 -6.461 46.782 1.00 30.96 72 LYS B CA 1
ATOM 1403 C C . LYS B 1 74 ? 4.322 -5.031 46.261 1.00 29.63 72 LYS B C 1
ATOM 1404 O O . LYS B 1 74 ? 4.959 -4.120 46.813 1.00 29.18 72 LYS B O 1
ATOM 1410 N N . ILE B 1 75 ? 3.564 -4.845 45.193 1.00 28.17 73 ILE B N 1
ATOM 1411 C CA . ILE B 1 75 ? 3.294 -3.525 44.684 1.00 27.07 73 ILE B CA 1
ATOM 1412 C C . ILE B 1 75 ? 1.858 -3.188 45.027 1.00 25.91 73 ILE B C 1
ATOM 1413 O O . ILE B 1 75 ? 0.962 -3.948 44.699 1.00 26.53 73 ILE B O 1
ATOM 1418 N N . TYR B 1 76 ? 1.649 -2.044 45.671 1.00 24.99 74 TYR B N 1
ATOM 1419 C CA . TYR B 1 76 ? 0.302 -1.488 45.865 1.00 23.72 74 TYR B CA 1
ATOM 1420 C C . TYR B 1 76 ? 0.108 -0.329 44.908 1.00 21.61 74 TYR B C 1
ATOM 1421 O O . TYR B 1 76 ? 0.967 0.541 44.797 1.00 20.35 74 TYR B O 1
ATOM 1430 N N . PHE B 1 77 ? -1.032 -0.305 44.222 1.00 20.39 75 PHE B N 1
ATOM 1431 C CA . PHE B 1 77 ? -1.192 0.636 43.123 1.00 18.94 75 PHE B CA 1
ATOM 1432 C C . PHE B 1 77 ? -2.633 0.922 42.787 1.00 17.93 75 PHE B C 1
ATOM 1433 O O . PHE B 1 77 ? -3.543 0.160 43.126 1.00 18.32 75 PHE B O 1
ATOM 1441 N N . TRP B 1 78 ? -2.813 2.042 42.103 1.00 16.19 76 TRP B N 1
ATOM 1442 C CA . TRP B 1 78 ? -3.982 2.303 41.328 1.00 14.98 76 TRP B CA 1
ATOM 1443 C C . TRP B 1 78 ? -3.557 2.798 39.937 1.00 15.19 76 TRP B C 1
ATOM 1444 O O . TRP B 1 78 ? -2.418 3.268 39.749 1.00 13.87 76 TRP B O 1
ATOM 1455 N N . THR B 1 79 ? -4.492 2.722 38.988 1.00 14.48 77 THR B N 1
ATOM 1456 C CA . THR B 1 79 ? -4.255 3.258 37.656 1.00 14.69 77 THR B CA 1
ATOM 1457 C C . THR B 1 79 ? -5.326 4.232 37.302 1.00 16.04 77 THR B C 1
ATOM 1458 O O . THR B 1 79 ? -6.403 4.243 37.899 1.00 17.57 77 THR B O 1
ATOM 1462 N N . TYR B 1 80 ? -5.038 5.032 36.297 1.00 15.94 78 TYR B N 1
ATOM 1463 C CA . TYR B 1 80 ? -5.958 6.009 35.810 1.00 16.07 78 TYR B CA 1
ATOM 1464 C C . TYR B 1 80 ? -5.888 6.066 34.276 1.00 17.44 78 TYR B C 1
ATOM 1465 O O . TYR B 1 80 ? -4.811 5.976 33.657 1.00 15.98 78 TYR B O 1
ATOM 1474 N N . VAL B 1 81 ? -7.058 6.306 33.710 1.00 18.67 79 VAL B N 1
ATOM 1475 C CA . VAL B 1 81 ? -7.286 6.238 32.315 1.00 19.87 79 VAL B CA 1
ATOM 1476 C C . VAL B 1 81 ? -8.271 7.363 31.962 1.00 20.77 79 VAL B C 1
ATOM 1477 O O . VAL B 1 81 ? -9.198 7.660 32.724 1.00 21.37 79 VAL B O 1
ATOM 1481 N N . ILE B 1 82 ? -8.020 8.048 30.854 1.00 21.14 80 ILE B N 1
ATOM 1482 C CA . ILE B 1 82 ? -8.951 9.053 30.366 1.00 21.64 80 ILE B CA 1
ATOM 1483 C C . ILE B 1 82 ? -9.617 8.486 29.113 1.00 22.79 80 ILE B C 1
ATOM 1484 O O . ILE B 1 82 ? -8.930 8.091 28.179 1.00 21.76 80 ILE B O 1
ATOM 1489 N N . LYS B 1 83 ? -10.950 8.410 29.127 1.00 24.54 81 LYS B N 1
ATOM 1490 C CA . LYS B 1 83 ? -11.724 7.900 27.997 1.00 26.43 81 LYS B CA 1
ATOM 1491 C C . LYS B 1 83 ? -12.806 8.907 27.660 1.00 27.75 81 LYS B C 1
ATOM 1492 O O . LYS B 1 83 ? -13.588 9.310 28.533 1.00 29.15 81 LYS B O 1
ATOM 1498 N N . ASP B 1 84 ? -12.822 9.351 26.403 1.00 28.69 82 ASP B N 1
ATOM 1499 C CA . ASP B 1 84 ? -13.740 10.396 25.936 1.00 28.54 82 ASP B CA 1
ATOM 1500 C C . ASP B 1 84 ? -13.764 11.651 26.844 1.00 28.27 82 ASP B C 1
ATOM 1501 O O . ASP B 1 84 ? -14.824 12.263 27.039 1.00 28.71 82 ASP B O 1
ATOM 1506 N N . GLY B 1 85 ? -12.606 12.048 27.377 1.00 27.23 83 GLY B N 1
ATOM 1507 C CA . GLY B 1 85 ? -12.514 13.247 28.241 1.00 25.44 83 GLY B CA 1
ATOM 1508 C C . GLY B 1 85 ? -12.772 13.004 29.733 1.00 24.45 83 GLY B C 1
ATOM 1509 O O . GLY B 1 85 ? -12.566 13.913 30.554 1.00 25.47 83 GLY B O 1
ATOM 1510 N N . LEU B 1 86 ? -13.202 11.790 30.085 1.00 22.69 84 LEU B N 1
ATOM 1511 C CA . LEU B 1 86 ? -13.554 11.429 31.465 1.00 21.27 84 LEU B CA 1
ATOM 1512 C C . LEU B 1 86 ? -12.635 10.367 32.061 1.00 19.95 84 LEU B C 1
ATOM 1513 O O . LEU B 1 86 ? -12.234 9.418 31.389 1.00 19.02 84 LEU B O 1
ATOM 1518 N N . GLY B 1 87 ? -12.322 10.514 33.340 1.00 19.17 85 GLY B N 1
ATOM 1519 C CA . GLY B 1 87 ? -11.348 9.630 33.984 1.00 18.75 85 GLY B CA 1
ATOM 1520 C C . GLY B 1 87 ? -11.913 8.418 34.695 1.00 18.42 85 GLY B C 1
ATOM 1521 O O . GLY B 1 87 ? -13.026 8.450 35.238 1.00 19.65 85 GLY B O 1
ATOM 1522 N N . TYR B 1 88 ? -11.145 7.343 34.709 1.00 17.59 86 TYR B N 1
ATOM 1523 C CA . TYR B 1 88 ? -11.587 6.106 35.341 1.00 17.97 86 TYR B CA 1
ATOM 1524 C C . TYR B 1 88 ? -10.384 5.487 35.977 1.00 17.63 86 TYR B C 1
ATOM 1525 O O . TYR B 1 88 ? -9.261 5.725 35.517 1.00 16.58 86 TYR B O 1
ATOM 1534 N N . ARG B 1 89 ? -10.618 4.638 36.977 1.00 17.19 87 ARG B N 1
ATOM 1535 C CA . ARG B 1 89 ? -9.519 4.041 37.704 1.00 17.71 87 ARG B CA 1
ATOM 1536 C C . ARG B 1 89 ? -9.677 2.566 37.902 1.00 18.40 87 ARG B C 1
ATOM 1537 O O . ARG B 1 89 ? -10.801 2.073 38.030 1.00 18.61 87 ARG B O 1
ATOM 1545 N N . GLN B 1 90 ? -8.549 1.852 37.942 1.00 19.20 88 GLN B N 1
ATOM 1546 C CA . GLN B 1 90 ? -8.502 0.591 38.643 1.00 19.97 88 GLN B CA 1
ATOM 1547 C C . GLN B 1 90 ? -8.019 0.901 40.055 1.00 20.97 88 GLN B C 1
ATOM 1548 O O . GLN B 1 90 ? -6.877 1.356 40.253 1.00 20.64 88 GLN B O 1
ATOM 1554 N N . ASP B 1 91 ? -8.902 0.676 41.025 1.00 21.15 89 ASP B N 1
ATOM 1555 C CA . ASP B 1 91 ? -8.608 0.995 42.417 1.00 22.00 89 ASP B CA 1
ATOM 1556 C C . ASP B 1 91 ? -8.109 -0.247 43.145 1.00 21.61 89 ASP B C 1
ATOM 1557 O O . ASP B 1 91 ? -8.297 -1.353 42.672 1.00 21.24 89 ASP B O 1
ATOM 1562 N N . ASN B 1 92 ? -7.501 -0.042 44.307 1.00 22.27 90 ASN B N 1
ATOM 1563 C CA . ASN B 1 92 ? -7.081 -1.137 45.215 1.00 22.88 90 ASN B CA 1
ATOM 1564 C C . ASN B 1 92 ? -6.217 -2.246 44.570 1.00 24.11 90 ASN B C 1
ATOM 1565 O O . ASN B 1 92 ? -6.231 -3.400 44.992 1.00 23.71 90 ASN B O 1
ATOM 1570 N N . GLY B 1 93 ? -5.429 -1.872 43.569 1.00 25.71 91 GLY B N 1
ATOM 1571 C CA . GLY B 1 93 ? -4.526 -2.830 42.943 1.00 27.63 91 GLY B CA 1
ATOM 1572 C C . GLY B 1 93 ? -3.570 -3.459 43.949 1.00 28.74 91 GLY B C 1
ATOM 1573 O O . GLY B 1 93 ? -2.996 -2.777 44.807 1.00 28.23 91 GLY B O 1
ATOM 1574 N N . GLU B 1 94 ? -3.390 -4.767 43.823 1.00 30.02 92 GLU B N 1
ATOM 1575 C CA . GLU B 1 94 ? -2.499 -5.498 44.706 1.00 31.85 92 GLU B CA 1
ATOM 1576 C C . GLU B 1 94 ? -1.825 -6.600 43.907 1.00 31.70 92 GLU B C 1
ATOM 1577 O O . GLU B 1 94 ? -2.488 -7.384 43.223 1.00 32.23 92 GLU B O 1
ATOM 1583 N N . TRP B 1 95 ? -0.505 -6.647 43.973 1.00 32.05 93 TRP B N 1
ATOM 1584 C CA . TRP B 1 95 ? 0.247 -7.608 43.171 1.00 32.31 93 TRP B CA 1
ATOM 1585 C C . TRP B 1 95 ? 1.504 -8.018 43.880 1.00 32.58 93 TRP B C 1
ATOM 1586 O O . TRP B 1 95 ? 2.243 -7.192 44.391 1.00 32.38 93 TRP B O 1
ATOM 1597 N N . THR B 1 96 ? 1.737 -9.317 43.888 1.00 33.71 94 THR B N 1
ATOM 1598 C CA . THR B 1 96 ? 2.881 -9.885 44.562 1.00 34.77 94 THR B CA 1
ATOM 1599 C C . THR B 1 96 ? 3.746 -10.604 43.520 1.00 34.62 94 THR B C 1
ATOM 1600 O O . THR B 1 96 ? 3.225 -11.242 42.610 1.00 34.83 94 THR B O 1
ATOM 1604 N N . VAL B 1 97 ? 5.058 -10.480 43.658 1.00 35.04 95 VAL B N 1
ATOM 1605 C CA . VAL B 1 97 ? 6.007 -11.107 42.739 1.00 35.65 95 VAL B CA 1
ATOM 1606 C C . VAL B 1 97 ? 6.166 -12.606 43.056 1.00 36.49 95 VAL B C 1
ATOM 1607 O O . VAL B 1 97 ? 6.745 -12.964 44.082 1.00 36.36 95 VAL B O 1
ATOM 1611 N N . THR B 1 98 ? 5.658 -13.456 42.157 1.00 37.71 96 THR B N 1
ATOM 1612 C CA . THR B 1 98 ? 5.770 -14.914 42.255 1.00 38.90 96 THR B CA 1
ATOM 1613 C C . THR B 1 98 ? 6.539 -15.576 41.091 1.00 40.27 96 THR B C 1
ATOM 1614 O O . THR B 1 98 ? 6.732 -16.804 41.087 1.00 40.62 96 THR B O 1
ATOM 1618 N N . GLU B 1 99 ? 6.951 -14.784 40.098 1.00 41.49 97 GLU B N 1
ATOM 1619 C CA . GLU B 1 99 ? 7.716 -15.292 38.946 1.00 42.88 97 GLU B CA 1
ATOM 1620 C C . GLU B 1 99 ? 8.314 -14.161 38.093 1.00 43.20 97 GLU B C 1
ATOM 1621 O O . GLU B 1 99 ? 7.873 -13.013 38.168 1.00 42.93 97 GLU B O 1
ATOM 1627 N N . PHE B 1 100 ? 9.309 -14.506 37.276 1.00 43.84 98 PHE B N 1
ATOM 1628 C CA . PHE B 1 100 ? 9.969 -13.549 36.391 1.00 44.27 98 PHE B CA 1
ATOM 1629 C C . PHE B 1 100 ? 9.732 -13.864 34.924 1.00 44.57 98 PHE B C 1
ATOM 1630 O O . PHE B 1 100 ? 9.413 -14.997 34.550 1.00 44.66 98 PHE B O 1
ATOM 1638 N N . VAL B 1 101 ? 9.889 -12.837 34.103 1.00 44.74 99 VAL B N 1
ATOM 1639 C CA . VAL B 1 101 ? 9.794 -12.956 32.664 1.00 45.22 99 VAL B CA 1
ATOM 1640 C C . VAL B 1 101 ? 10.970 -12.205 32.045 1.00 45.76 99 VAL B C 1
ATOM 1641 O O . VAL B 1 101 ? 11.539 -11.300 32.658 1.00 45.20 99 VAL B O 1
ATOM 1645 N N . ASN B 1 102 ? 11.335 -12.597 30.830 1.00 46.89 100 ASN B N 1
ATOM 1646 C CA . ASN B 1 102 ? 12.341 -11.877 30.051 1.00 48.16 100 ASN B CA 1
ATOM 1647 C C . ASN B 1 102 ? 11.624 -10.715 29.376 1.00 48.65 100 AS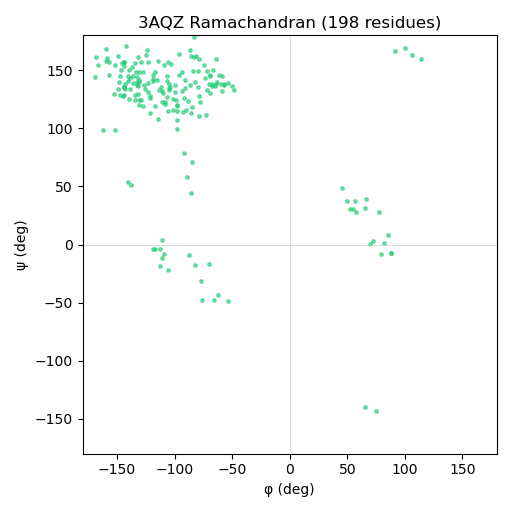N B C 1
ATOM 1648 O O . ASN B 1 102 ? 10.417 -10.567 29.552 1.00 48.96 100 ASN B O 1
ATOM 1653 N N . GLU B 1 103 ? 12.348 -9.890 28.620 1.00 49.44 101 GLU B N 1
ATOM 1654 C CA . GLU B 1 103 ? 11.730 -8.828 27.811 1.00 50.21 101 GLU B CA 1
ATOM 1655 C C . GLU B 1 103 ? 11.003 -9.351 26.561 1.00 49.90 101 GLU B C 1
ATOM 1656 O O . GLU B 1 103 ? 10.718 -10.543 26.427 1.00 49.65 101 GLU B O 1
#

Solvent-accessible surface area: 11915 Å² total; per-residue (Å²): 146,50,126,10,20,85,15,109,20,26,1,42,152,79,106,2,2,64,0,5,0,5,43,29,56,16,74,31,0,2,0,28,0,31,67,84,102,126,35,129,52,94,56,64,22,140,16,52,130,83,25,105,142,51,146,110,28,26,3,37,5,96,31,170,109,27,152,6,143,119,47,15,74,0,34,8,25,0,74,0,43,45,122,70,112,34,45,105,37,59,148,8,117,51,48,2,105,116,64,99,154,66,128,8,29,86,16,112,22,26,1,13,150,83,94,4,4,46,0,6,0,42,13,33,20,18,71,30,0,2,0,28,0,27,64,88,107,123,35,127,50,95,59,68,22,126,15,56,120,84,29,103,154,51,144,102,3,74,3,24,6,88,30,168,114,24,143,10,137,139,51,14,63,0,28,6,27,0,70,0,46,27,114,66,118,35,51,103,38,60,143,7,111,52,50,1,113,122,71,48,116,177

Sequence (202 aa):
SYVVPSAKLEAIYPKGLRVSIPDDGFSLFAFHGKLNEEMDGLEAGHWARDITKPKEGRWTFRDRNVKLKLGDKIYFWTYVIKDGLGYRQDNGEWTVTEFVSYVVPSAKLEAIYPKGLRVSIPDDGFSLFAFHGKLNEEMDGLEAGHWARDITKPKEGRWTFRDRNVKLKLGDKIYFWTYVIKDGLGYRQDNGEWTVTEFVNE

Secondary structure (DSSP, 8-state):
---PPPPEEEE-SSS-EEEEEE-SSEEEEEEEEEESS---SS---SEEEEE---BTTEEEEEESS----TT-EEEEEEEEEETTEEEEEEEEEEE---B-/---PPPPEEEEBSSS-EEEEEE-SSEEEEEEEEEESS---SS---SEEEEE-S-BTTEEEEEESS----TT-EEEEEEEEEETTEEEEEEEEEEE----B--

Nearest PDB structures (foldseek):
  3aqz-assembly2_B  TM=1.007E+00  e=4.421E-18  Plodia interpunctella
  3aqx-assembly2_B  TM=9.983E-01  e=4.927E-16  Bombyx mori
  2kha-assembly1_A  TM=9.288E-01  e=1.713E-15  Plodia interpunctella
  3ie4-assembly2_B  TM=9.832E-01  e=1.380E-13  Drosophila melanogaster
  2rqe-assembly1_A  TM=8.987E-01  e=3.862E-13  Bombyx mori

GO terms:
  GO:0002752 cell surface pattern recognition receptor signaling pathway (P, IDA)
  GO:0005576 extracellular region (C, IDA)
  GO:0045088 regulation of innate immune response (P, IDA)
  GO:0038187 pattern recognition receptor activity (F, IDA)
  GO:0070891 lipoteichoic acid binding (F, IDA)
  GO:0001530 lipopolysaccharide binding (F, IDA)
  GO:0001872 (1->3)-beta-D-glucan binding (F, IDA)
  GO:0001873 polysaccharide immune receptor activity (F, IDA)
  GO:0001875 lipopolysaccharide immune receptor activity (F, IDA)
  GO:0031663 lipopolysaccharide-mediated signaling pathway (P, IDA)

Radius of gyration: 18.55 Å; Cα contacts (8 Å, |Δi|>4): 487; chains: 2; bounding box: 46×42×48 Å

Foldseek 3Di:
DDDAFDWDWAAAPQGKIKIKGFDDQWQKKWKAKEKQDEDPWPDCHPGHDIFGDDDPRMGMDMDRGHGDDQFIKMWIKMWIHHPNDIDMDHGDIDGRHDHD/DDDAFDWDWAAAPPGKIKIKDFDDQFQKKWKAKEKPDEDPWDDCHPGTDIQGDADPRMRMDMDGPGGDDFQIKMFIKMWTAHPNDIDMDHGDIDGHHDHDHD

Organism: Plodia interpunctella (NCBI:txid58824)